Protein AF-A0A9E2FG82-F1 (afdb_monomer_lite)

Sequence (189 aa):
MIEEKEEGLTLDKKTMDVLVANIIPTSKYFEVRFDYLQQQVGSRFDYLQQQIDTKFDYSQQQINDVKQQIGDVKLEVISLEDRMNKRFEQVDKRFEQVDKRFEQIDKQFEQVNKQFILMQSDMDNRFDRVDKRFEQIDTKLDKLLERIDVKIDAGLRENRVLIVRLFTFALGFAAISMVGMLGKMLQIF

Secondary structure (DSSP, 8-state):
------------HHHHHHHHHHHHHHHHHHHHHHHHHHHHHHHHHHHHHHHHHHHHHHHHHHHHHHHHHHHHHHHHHHHHHHHHHHHHHHHHHHHHHHHHHHHHHHHHHHHHHHHHHHHHHHHHHHHHHHHHHHHHHHHHHHHHHHHHHHHHHHHHHHHHHHHHHHHHHHHHHHHHHHHHHHHHHTT--

Foldseek 3Di:
DDDDPPPDDDDDPVNVVVCCVPVVVVVVVVVVVVVVVVVVVVVVVVVVVVVVVVVVVVVVVVVVVVVVVVVVVVVVVVVVVVVVVVVVVVVVVVVVVVVVVVVVVVVVVVVVVVVVVVVVVVVVVVVVVVVVVVVVVVVVVVVVVVVVVVVVVVVVVVVVVVVVVVVVVVVVVVVVVVVVVVCVVVVVD

Radius of gyration: 78.9 Å; chains: 1; bounding box: 123×42×233 Å

pLDDT: mean 91.18, std 10.94, range [43.97, 98.44]

Structure (mmCIF, N/CA/C/O backbone):
data_AF-A0A9E2FG82-F1
#
_entry.id   AF-A0A9E2FG82-F1
#
loop_
_atom_site.group_PDB
_atom_site.id
_atom_site.type_symbol
_atom_site.label_atom_id
_atom_site.label_alt_id
_atom_site.label_comp_id
_atom_site.label_asym_id
_atom_site.label_entity_id
_atom_site.label_seq_id
_atom_site.pdbx_PDB_ins_code
_atom_site.Cartn_x
_atom_site.Cartn_y
_atom_site.Cartn_z
_atom_site.occupancy
_atom_site.B_iso_or_equiv
_atom_site.auth_seq_id
_atom_site.auth_comp_id
_atom_site.auth_asym_id
_atom_site.auth_atom_id
_atom_site.pdbx_PDB_model_num
ATOM 1 N N . MET A 1 1 ? -46.155 35.277 105.789 1.00 43.97 1 MET A N 1
ATOM 2 C CA . MET A 1 1 ? -46.362 34.044 105.007 1.00 43.97 1 MET A CA 1
ATOM 3 C C . MET A 1 1 ? -47.860 33.832 104.939 1.00 43.97 1 MET A C 1
ATOM 5 O O . MET A 1 1 ? -48.458 33.601 105.978 1.00 43.97 1 MET A O 1
ATOM 9 N N . ILE A 1 2 ? -48.466 34.089 103.781 1.00 44.28 2 ILE A N 1
ATOM 10 C CA . ILE A 1 2 ? -49.889 33.832 103.541 1.00 44.28 2 ILE A CA 1
ATOM 11 C C . ILE A 1 2 ? -49.921 32.459 102.873 1.00 44.28 2 ILE A C 1
ATOM 13 O O . ILE A 1 2 ? -49.399 32.315 101.772 1.00 44.28 2 ILE A O 1
ATOM 17 N N . GLU A 1 3 ? -50.416 31.456 103.593 1.00 55.34 3 GLU A N 1
ATOM 18 C CA . GLU A 1 3 ? -50.717 30.135 103.041 1.00 55.34 3 GLU A CA 1
ATOM 19 C C . GLU A 1 3 ? -51.865 30.286 102.035 1.00 55.34 3 GLU A C 1
ATOM 21 O O . GLU A 1 3 ? -52.975 30.674 102.410 1.00 55.34 3 GLU A O 1
ATOM 26 N N . GLU A 1 4 ? -51.606 30.003 100.756 1.00 56.50 4 GLU A N 1
ATOM 27 C CA . GLU A 1 4 ? -52.670 29.702 99.799 1.00 56.50 4 GLU A CA 1
ATOM 28 C C . GLU A 1 4 ? -53.382 28.436 100.289 1.00 56.50 4 GLU A C 1
ATOM 30 O O . GLU A 1 4 ? -52.832 27.336 100.253 1.00 56.50 4 GLU A O 1
ATOM 35 N N . LYS A 1 5 ? -54.603 28.597 100.806 1.00 59.09 5 LYS A N 1
ATOM 36 C CA . LYS A 1 5 ? -55.508 27.475 101.044 1.00 59.09 5 LYS A CA 1
ATOM 37 C C . LYS A 1 5 ? -55.888 26.895 99.686 1.00 59.09 5 LYS A C 1
ATOM 39 O O . LYS A 1 5 ? -56.660 27.514 98.959 1.00 59.09 5 LYS A O 1
ATOM 44 N N . GLU A 1 6 ? -55.378 25.710 99.366 1.00 58.88 6 GLU A N 1
ATOM 45 C CA . GLU A 1 6 ? -55.968 24.866 98.330 1.00 58.88 6 GLU A CA 1
ATOM 46 C C . GLU A 1 6 ? -57.431 24.590 98.716 1.00 58.88 6 GLU A C 1
ATOM 48 O O . GLU A 1 6 ? -57.721 23.811 99.627 1.00 58.88 6 GLU A O 1
ATOM 53 N N . GLU A 1 7 ? -58.375 25.264 98.057 1.00 60.16 7 GLU A N 1
ATOM 54 C CA . GLU A 1 7 ? -59.786 24.887 98.102 1.00 60.16 7 GLU A CA 1
ATOM 55 C C . GLU A 1 7 ? -59.943 23.555 97.363 1.00 60.16 7 GLU A C 1
ATOM 57 O O . GLU A 1 7 ? -60.161 23.494 96.153 1.00 60.16 7 GLU A O 1
ATOM 62 N N . GLY A 1 8 ? -59.778 22.456 98.100 1.00 61.31 8 GLY A N 1
ATOM 63 C CA . GLY A 1 8 ? -60.033 21.118 97.588 1.00 61.31 8 GLY A CA 1
ATOM 64 C C . GLY A 1 8 ? -61.500 20.983 97.186 1.00 61.31 8 GLY A C 1
ATOM 65 O O . GLY A 1 8 ? -62.389 21.038 98.037 1.00 61.31 8 GLY A O 1
ATOM 66 N N . LEU A 1 9 ? -61.766 20.784 95.893 1.00 69.88 9 LEU A N 1
ATOM 67 C CA . LEU A 1 9 ? -63.097 20.415 95.416 1.00 69.88 9 LEU A CA 1
ATOM 68 C C . LEU A 1 9 ? -63.518 19.083 96.056 1.00 69.88 9 LEU A C 1
ATOM 70 O O . LEU A 1 9 ? -62.926 18.036 95.789 1.00 69.88 9 LEU A O 1
ATOM 74 N N . THR A 1 10 ? -64.570 19.104 96.873 1.00 69.44 10 THR A N 1
ATOM 75 C CA . THR A 1 10 ? -65.189 17.891 97.415 1.00 69.44 10 THR A CA 1
ATOM 76 C C . THR A 1 10 ? -66.256 17.395 96.441 1.00 69.44 10 THR A C 1
ATOM 78 O O . THR A 1 10 ? -67.349 17.946 96.335 1.00 69.44 10 THR A O 1
ATOM 81 N N . LEU A 1 11 ? -65.931 16.353 95.675 1.00 74.75 11 LEU A N 1
ATOM 82 C CA . LEU A 1 11 ? -66.904 15.682 94.813 1.00 74.75 11 LEU A CA 1
ATOM 83 C C . LEU A 1 11 ? -67.810 14.768 95.641 1.00 74.75 11 LEU A C 1
ATOM 85 O O . LEU A 1 11 ? -67.330 13.910 96.384 1.00 74.75 11 LEU A O 1
ATOM 89 N N . ASP A 1 12 ? -69.126 14.918 95.487 1.00 84.06 12 ASP A N 1
ATOM 90 C CA . ASP A 1 12 ? -70.075 13.989 96.089 1.00 84.06 12 ASP A CA 1
ATOM 91 C C . ASP A 1 12 ? -70.037 12.629 95.367 1.00 84.06 12 ASP A C 1
ATOM 93 O O . ASP A 1 12 ? -69.722 12.522 94.177 1.00 84.06 12 ASP A O 1
ATOM 97 N N . LYS A 1 13 ? -70.382 11.568 96.099 1.00 81.12 13 LYS A N 1
ATOM 98 C CA . LYS A 1 13 ? -70.304 10.186 95.612 1.00 81.12 13 LYS A CA 1
ATOM 99 C C . LYS A 1 13 ? -71.112 9.958 94.328 1.00 81.12 13 LYS A C 1
ATOM 101 O O . LYS A 1 13 ? -70.655 9.228 93.458 1.00 81.12 13 LYS A O 1
ATOM 106 N N . LYS A 1 14 ? -72.270 10.609 94.171 1.00 82.25 14 LYS A N 1
ATOM 107 C CA . LYS A 1 14 ? -73.126 10.451 92.989 1.00 82.25 14 LYS A CA 1
ATOM 108 C C . LYS A 1 14 ? -72.485 11.088 91.756 1.00 82.25 14 LYS A C 1
ATOM 110 O O . LYS A 1 14 ? -72.548 10.504 90.679 1.00 82.25 14 LYS A O 1
ATOM 115 N N . THR A 1 15 ? -71.836 12.243 91.904 1.00 79.50 15 THR A N 1
ATOM 116 C CA . THR A 1 15 ? -71.078 12.874 90.810 1.00 79.50 15 THR A CA 1
ATOM 117 C C . THR A 1 15 ? -69.833 12.061 90.450 1.00 79.50 15 THR A C 1
ATOM 119 O O . THR A 1 15 ? -69.545 11.887 89.266 1.00 79.50 15 THR A O 1
ATOM 122 N N . MET A 1 16 ? -69.147 11.485 91.444 1.00 81.19 16 MET A N 1
ATOM 123 C CA . MET A 1 16 ? -68.038 10.5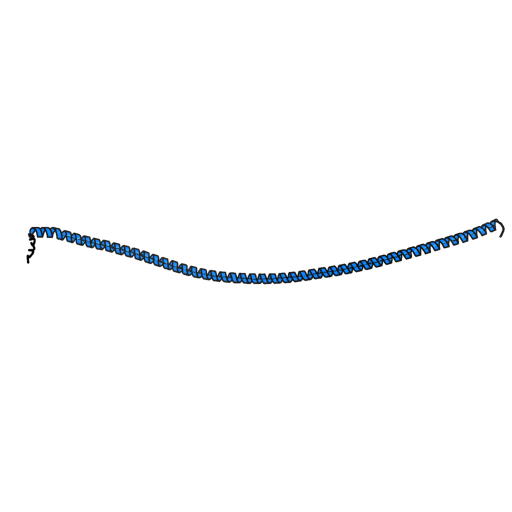50 91.221 1.00 81.19 16 MET A CA 1
ATOM 124 C C . MET A 1 16 ? -68.494 9.317 90.425 1.00 81.19 16 MET A C 1
ATOM 126 O O . MET A 1 16 ? -67.873 8.975 89.424 1.00 81.19 16 MET A O 1
ATOM 130 N N . ASP A 1 17 ? -69.612 8.696 90.812 1.00 79.38 17 ASP A N 1
ATOM 131 C CA . ASP A 1 17 ? -70.166 7.517 90.138 1.00 79.38 17 ASP A CA 1
ATOM 132 C C . ASP A 1 17 ? -70.560 7.827 88.681 1.00 79.38 17 ASP A C 1
ATOM 134 O O . ASP A 1 17 ? -70.288 7.032 87.783 1.00 79.38 17 ASP A O 1
ATOM 138 N N . VAL A 1 18 ? -71.144 9.004 88.416 1.00 80.50 18 VAL A N 1
ATOM 139 C CA . VAL A 1 18 ? -71.502 9.453 87.055 1.00 80.50 18 VAL A CA 1
ATOM 140 C C . VAL A 1 18 ? -70.262 9.732 86.200 1.00 80.50 18 VAL A C 1
ATOM 142 O O . VAL A 1 18 ? -70.230 9.367 85.024 1.00 80.50 18 VAL A O 1
ATOM 145 N N . LEU A 1 19 ? -69.230 10.357 86.770 1.00 75.19 19 LEU A N 1
ATOM 146 C CA . LEU A 1 19 ? -67.962 10.592 86.076 1.00 75.19 19 LEU A CA 1
ATOM 147 C C . LEU A 1 19 ? -67.265 9.272 85.747 1.00 75.19 19 LEU A C 1
ATOM 149 O O . LEU A 1 19 ? -66.879 9.059 84.602 1.00 75.19 19 LEU A O 1
ATOM 153 N N . VAL A 1 20 ? -67.170 8.356 86.709 1.00 77.19 20 VAL A N 1
ATOM 154 C CA . VAL A 1 20 ? -66.581 7.023 86.520 1.00 77.19 20 VAL A CA 1
ATOM 155 C C . VAL A 1 20 ? -67.358 6.222 85.468 1.00 77.19 20 VAL A C 1
ATOM 157 O O . VAL A 1 20 ? -66.744 5.631 84.576 1.00 77.19 20 VAL A O 1
ATOM 160 N N . ALA A 1 21 ? -68.695 6.260 85.509 1.00 74.56 21 ALA A N 1
ATOM 161 C CA . ALA A 1 21 ? -69.556 5.590 84.535 1.00 74.56 21 ALA A CA 1
ATOM 162 C C . ALA A 1 21 ? -69.398 6.132 83.105 1.00 74.56 21 ALA A C 1
ATOM 164 O O . ALA A 1 21 ? -69.589 5.377 82.156 1.00 74.56 21 ALA A O 1
ATOM 165 N N . ASN A 1 22 ? -69.024 7.404 82.934 1.00 73.62 22 ASN A N 1
ATOM 166 C CA . ASN A 1 22 ? -68.799 8.004 81.617 1.00 73.62 22 ASN A CA 1
ATOM 167 C C . ASN A 1 22 ? -67.343 7.891 81.135 1.00 73.62 22 ASN A C 1
ATOM 169 O O . ASN A 1 22 ? -67.119 7.696 79.939 1.00 73.62 22 ASN A O 1
ATOM 173 N N . ILE A 1 23 ? -66.360 7.987 82.038 1.00 77.56 23 ILE A N 1
ATOM 174 C CA . ILE A 1 23 ? -64.922 8.025 81.718 1.00 77.56 23 ILE A CA 1
ATOM 175 C C . ILE A 1 23 ? -64.365 6.631 81.408 1.00 77.56 23 ILE A C 1
ATOM 177 O O . ILE A 1 23 ? -63.618 6.481 80.445 1.00 77.56 23 ILE A O 1
ATOM 181 N N . ILE A 1 24 ? -64.725 5.594 82.173 1.00 74.00 24 ILE A N 1
ATOM 182 C CA . ILE A 1 24 ? -64.174 4.241 81.958 1.00 74.00 24 ILE A CA 1
ATOM 183 C C . ILE A 1 24 ? -64.557 3.672 80.574 1.00 74.00 24 ILE A C 1
ATOM 185 O O . ILE A 1 24 ? -63.682 3.154 79.876 1.00 74.00 24 ILE A O 1
ATOM 189 N N . PRO A 1 25 ? -65.819 3.771 80.106 1.00 77.62 25 PRO A N 1
ATOM 190 C CA . PRO A 1 25 ? -66.174 3.296 78.769 1.00 77.62 25 PRO A CA 1
ATOM 191 C C . PRO A 1 25 ? -65.491 4.091 77.655 1.00 77.62 25 PRO A C 1
ATOM 193 O O . PRO A 1 25 ? -65.101 3.507 76.644 1.00 77.62 25 PRO A O 1
ATOM 196 N N . THR A 1 26 ? -65.315 5.407 77.836 1.00 75.00 26 THR A N 1
ATOM 197 C CA . THR A 1 26 ? -64.595 6.229 76.857 1.00 75.00 26 THR A CA 1
ATOM 198 C C . THR A 1 26 ? -63.102 5.914 76.842 1.00 75.00 26 THR A C 1
ATOM 200 O O . THR A 1 26 ? -62.558 5.781 75.751 1.00 75.00 26 THR A O 1
ATOM 203 N N . SER A 1 27 ? -62.438 5.705 77.987 1.00 80.94 27 SER A N 1
ATOM 204 C CA . SER A 1 27 ? -61.015 5.324 78.017 1.00 80.94 27 SER A CA 1
ATOM 205 C C . SER A 1 27 ? -60.779 3.975 77.339 1.00 80.94 27 SER A C 1
ATOM 207 O O . SER A 1 27 ? -59.895 3.862 76.496 1.00 80.94 27 SER A O 1
ATOM 209 N N . LYS A 1 28 ? -61.639 2.984 77.603 1.00 81.62 28 LYS A N 1
ATOM 210 C CA . LYS A 1 28 ? -61.579 1.668 76.954 1.00 81.62 28 LYS A CA 1
ATOM 211 C C . LYS A 1 28 ? -61.810 1.759 75.443 1.00 81.62 28 LYS A C 1
ATOM 213 O O . LYS A 1 28 ? -61.171 1.053 74.670 1.00 81.62 28 LYS A O 1
ATOM 218 N N . TYR A 1 29 ? -62.703 2.648 75.004 1.00 82.44 29 TYR A N 1
ATOM 219 C CA . TYR A 1 29 ? -62.890 2.945 73.583 1.00 82.44 29 TYR A CA 1
ATOM 220 C C . TYR A 1 29 ? -61.643 3.594 72.955 1.00 82.44 29 TYR A C 1
ATOM 222 O O . TYR A 1 29 ? -61.270 3.243 71.835 1.00 82.44 29 TYR A O 1
ATOM 230 N N . PHE A 1 30 ? -60.976 4.509 73.668 1.00 89.19 30 PHE A N 1
ATOM 231 C CA . PHE A 1 30 ? -59.720 5.114 73.218 1.00 89.19 30 PHE A CA 1
ATOM 232 C C . PHE A 1 30 ? -58.575 4.102 73.135 1.00 89.19 30 PHE A C 1
ATOM 234 O O . PHE A 1 30 ? -57.864 4.130 72.138 1.00 89.19 30 PHE A O 1
ATOM 241 N N . GLU A 1 31 ? -58.425 3.200 74.108 1.00 87.56 31 GLU A N 1
ATOM 242 C CA . GLU A 1 31 ? -57.416 2.127 74.086 1.00 87.56 31 GLU A CA 1
ATOM 243 C C . GLU A 1 31 ? -57.589 1.229 72.859 1.00 87.56 31 GLU A C 1
ATOM 245 O O . GLU A 1 31 ? -56.671 1.100 72.056 1.00 87.56 31 GLU A O 1
ATOM 250 N N 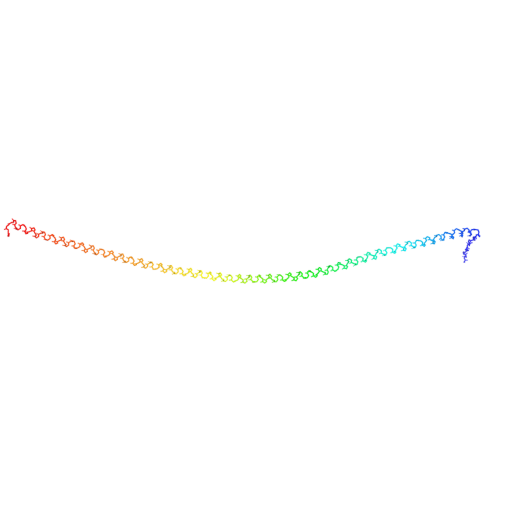. VAL A 1 32 ? -58.804 0.724 72.618 1.00 90.31 32 VAL A N 1
ATOM 251 C CA . VAL A 1 32 ? -59.090 -0.125 71.448 1.00 90.31 32 VAL A CA 1
ATOM 252 C C . VAL A 1 32 ? -58.839 0.621 70.134 1.00 90.31 32 VAL A C 1
ATOM 254 O O . VAL A 1 32 ? -58.292 0.061 69.183 1.00 90.31 32 VAL A O 1
ATOM 257 N N . ARG A 1 33 ? -59.224 1.901 70.057 1.00 90.38 33 ARG A N 1
ATOM 258 C CA . ARG A 1 33 ? -58.966 2.727 68.870 1.00 90.38 33 ARG A CA 1
ATOM 259 C C . ARG A 1 33 ? -57.473 3.012 68.687 1.00 90.38 33 ARG A C 1
ATOM 261 O O . ARG A 1 33 ? -57.021 3.100 67.548 1.00 90.38 33 ARG A O 1
ATOM 268 N N . PHE A 1 34 ? -56.725 3.178 69.774 1.00 92.62 34 PHE A N 1
ATOM 269 C CA . PHE A 1 34 ? -55.284 3.399 69.753 1.00 92.62 34 PHE A CA 1
ATOM 270 C C . PHE A 1 34 ? -54.536 2.138 69.311 1.00 92.62 34 PHE A C 1
ATOM 272 O O . PHE A 1 34 ? -53.722 2.231 68.397 1.00 92.62 34 PHE A O 1
ATOM 279 N N . ASP A 1 35 ? -54.888 0.967 69.846 1.00 93.50 35 ASP A N 1
ATOM 280 C CA . ASP A 1 35 ? -54.351 -0.331 69.416 1.00 93.50 35 ASP A CA 1
ATOM 281 C C . ASP A 1 35 ? -54.612 -0.567 67.924 1.00 93.50 35 ASP A C 1
ATOM 283 O O . ASP A 1 35 ? -53.712 -0.934 67.166 1.00 93.50 35 ASP A O 1
ATOM 287 N N . TYR A 1 36 ? -55.834 -0.265 67.471 1.00 91.81 36 TYR A N 1
ATOM 288 C CA . TYR A 1 36 ? -56.192 -0.342 66.058 1.00 91.81 36 TYR A CA 1
ATOM 289 C C . TYR A 1 36 ? -55.353 0.610 65.192 1.00 91.81 36 TYR A C 1
ATOM 291 O O . TYR A 1 36 ? -54.883 0.223 64.121 1.00 91.81 36 TYR A O 1
ATOM 299 N N . LEU A 1 37 ? -55.127 1.849 65.644 1.00 94.50 37 LEU A N 1
ATOM 300 C CA . LEU A 1 37 ? -54.265 2.802 64.940 1.00 94.50 37 LEU A CA 1
ATOM 301 C C . LEU A 1 37 ? -52.809 2.328 64.894 1.00 94.50 37 LEU A C 1
ATOM 303 O O . LEU A 1 37 ? -52.186 2.426 63.839 1.00 94.50 37 LEU A O 1
ATOM 307 N N . GLN A 1 38 ? -52.269 1.792 65.991 1.00 92.75 38 GLN A N 1
ATOM 308 C CA . GLN A 1 38 ? -50.915 1.236 66.016 1.00 92.75 38 GLN A CA 1
ATOM 309 C C . GLN A 1 38 ? -50.775 0.064 65.048 1.00 92.75 38 GLN A C 1
ATOM 311 O O . GLN A 1 38 ? -49.824 0.030 64.270 1.00 92.75 38 GLN A O 1
ATOM 316 N N . GLN A 1 39 ? -51.751 -0.846 65.030 1.00 93.25 39 GLN A N 1
ATOM 317 C CA . GLN A 1 39 ? -51.777 -1.958 64.086 1.00 93.25 39 GLN A CA 1
ATOM 318 C C . GLN A 1 39 ? -51.841 -1.456 62.639 1.00 93.25 39 GLN A C 1
ATOM 320 O O . GLN A 1 39 ? -51.064 -1.897 61.795 1.00 93.25 39 GLN A O 1
ATOM 325 N N . GLN A 1 40 ? -52.721 -0.493 62.350 1.00 93.44 40 GLN A N 1
ATOM 326 C CA . GLN A 1 40 ? -52.863 0.078 61.013 1.00 93.44 40 GLN A CA 1
ATOM 327 C C . GLN A 1 40 ? -51.572 0.766 60.540 1.00 93.44 40 GLN A C 1
ATOM 329 O O . GLN A 1 40 ? -51.200 0.640 59.370 1.00 93.44 40 GLN A O 1
ATOM 334 N N . VAL A 1 41 ? -50.888 1.495 61.427 1.00 95.12 41 VAL A N 1
ATOM 335 C CA . VAL A 1 41 ? -49.602 2.145 61.134 1.00 95.12 41 VAL A CA 1
ATOM 336 C C . VAL A 1 41 ? -48.497 1.108 60.943 1.00 95.12 41 VAL A C 1
ATOM 338 O O . VAL A 1 41 ? -47.763 1.210 59.963 1.00 95.12 41 VAL A O 1
ATOM 341 N N . GLY A 1 42 ? -48.420 0.093 61.808 1.00 95.69 42 GLY A N 1
ATOM 342 C CA . GLY A 1 42 ? -47.454 -1.001 61.698 1.00 95.69 42 GLY A CA 1
ATOM 343 C C . GLY A 1 42 ? -47.579 -1.732 60.366 1.00 95.69 42 GLY A C 1
ATOM 344 O O . GLY A 1 42 ? -46.629 -1.766 59.592 1.00 95.69 42 GLY A O 1
ATOM 345 N N . SER A 1 43 ? -48.788 -2.174 60.008 1.00 95.88 43 SER A N 1
ATOM 346 C CA . SER A 1 43 ? -49.019 -2.864 58.733 1.00 95.88 43 SER A CA 1
ATOM 347 C C . SER A 1 43 ? -48.694 -1.999 57.511 1.00 95.88 43 SER A C 1
ATOM 349 O O . SER A 1 43 ? -48.199 -2.509 56.507 1.00 95.88 43 SER A O 1
ATOM 351 N N . ARG A 1 44 ? -48.952 -0.683 57.566 1.00 96.88 44 ARG A N 1
ATOM 352 C CA . ARG A 1 44 ? -48.543 0.235 56.488 1.00 96.88 44 ARG A CA 1
ATOM 353 C C . ARG A 1 44 ? -47.027 0.375 56.403 1.00 96.88 44 ARG A C 1
ATOM 355 O O . ARG A 1 44 ? -46.506 0.441 55.293 1.00 96.88 44 ARG A O 1
ATOM 362 N N . PHE A 1 45 ? -46.341 0.448 57.540 1.00 97.62 45 PHE A N 1
ATOM 363 C CA . PHE A 1 45 ? -44.887 0.546 57.586 1.00 97.62 45 PHE A CA 1
ATOM 364 C C . PHE A 1 45 ? -44.229 -0.726 57.042 1.00 97.62 45 PHE A C 1
ATOM 366 O O . PHE A 1 45 ? -43.377 -0.620 56.163 1.00 97.62 45 PHE A O 1
ATOM 373 N N . ASP A 1 46 ? -44.698 -1.903 57.460 1.00 97.00 46 ASP A N 1
ATOM 374 C CA . ASP A 1 46 ? -44.213 -3.201 56.975 1.00 97.00 46 ASP A CA 1
ATOM 375 C C . ASP A 1 46 ? -44.389 -3.327 55.458 1.00 97.00 46 ASP A C 1
ATOM 377 O O . ASP A 1 46 ? -43.461 -3.692 54.737 1.00 97.00 46 ASP A O 1
ATOM 381 N N . TYR A 1 47 ? -45.562 -2.936 54.952 1.00 96.25 47 TYR A N 1
ATOM 382 C CA . TYR A 1 47 ? -45.844 -2.926 53.520 1.00 96.25 47 TYR A CA 1
ATOM 383 C C . TYR A 1 47 ? -44.919 -1.983 52.739 1.00 96.25 47 TYR A C 1
ATOM 385 O O . TYR A 1 47 ? -44.421 -2.338 51.669 1.00 96.25 47 TYR A O 1
ATOM 393 N N . LEU A 1 48 ? -44.679 -0.775 53.259 1.00 97.25 48 LEU A N 1
ATOM 394 C CA . LEU A 1 48 ? -43.766 0.182 52.631 1.00 97.25 48 LEU A CA 1
ATOM 395 C C . LEU A 1 48 ? -42.321 -0.318 52.657 1.00 97.25 48 LEU A C 1
ATOM 397 O O . LEU A 1 48 ? -41.621 -0.153 51.660 1.00 97.25 48 LEU A O 1
ATOM 401 N N . GLN A 1 49 ? -41.890 -0.947 53.753 1.00 96.50 49 GLN A N 1
ATOM 402 C CA . GLN A 1 49 ? -40.559 -1.540 53.857 1.00 96.50 49 GLN A CA 1
ATOM 403 C C . GLN A 1 49 ? -40.380 -2.645 52.821 1.00 96.50 49 GLN A C 1
ATOM 405 O O . GLN A 1 49 ? -39.475 -2.568 51.999 1.00 96.50 49 GLN A O 1
ATOM 410 N N . GLN A 1 50 ? -41.335 -3.574 52.745 1.00 96.94 50 GLN A N 1
ATOM 411 C CA . GLN A 1 50 ? -41.307 -4.657 51.768 1.00 96.94 50 GLN A CA 1
ATOM 412 C C . GLN A 1 50 ? -41.268 -4.136 50.322 1.00 96.94 50 GLN A C 1
ATOM 414 O O . GLN A 1 50 ? -40.539 -4.669 49.481 1.00 96.94 50 GLN A O 1
ATOM 419 N N . GLN A 1 51 ? -42.043 -3.090 50.010 1.00 97.00 51 GLN A N 1
ATOM 420 C CA . GLN A 1 51 ? -42.002 -2.456 48.691 1.00 97.00 51 GLN A CA 1
ATOM 421 C C . GLN A 1 51 ? -40.635 -1.840 48.378 1.00 97.00 51 GLN A C 1
ATOM 423 O O . GLN A 1 51 ? -40.173 -1.944 47.239 1.00 97.00 51 GLN A O 1
ATOM 428 N N . ILE A 1 52 ? -40.016 -1.168 49.352 1.00 97.06 52 ILE A N 1
ATOM 429 C CA . ILE A 1 52 ? -38.696 -0.554 49.189 1.00 97.06 52 ILE A CA 1
ATOM 430 C C . ILE A 1 52 ? -37.643 -1.638 48.986 1.00 97.06 52 ILE A C 1
ATOM 432 O O . ILE A 1 52 ? -36.900 -1.547 48.012 1.00 97.06 52 ILE A O 1
ATOM 436 N N . ASP A 1 53 ? -37.640 -2.679 49.816 1.00 98.12 53 ASP A N 1
ATOM 437 C CA . ASP A 1 53 ? -36.681 -3.784 49.731 1.00 98.12 53 ASP A CA 1
ATOM 438 C C . ASP A 1 53 ? -36.778 -4.482 48.373 1.00 98.12 53 ASP A C 1
ATOM 440 O O . ASP A 1 53 ? -35.786 -4.628 47.666 1.00 98.12 53 ASP A O 1
ATOM 444 N N . THR A 1 54 ? -38.001 -4.777 47.920 1.00 97.81 54 THR A N 1
ATOM 445 C CA . THR A 1 54 ? -38.225 -5.409 46.609 1.00 97.81 54 THR A CA 1
ATOM 446 C C . THR A 1 54 ? -37.704 -4.540 45.459 1.00 97.81 54 THR A C 1
ATOM 448 O O . THR A 1 54 ? -37.090 -5.039 44.513 1.00 97.81 54 THR A O 1
ATOM 451 N N . LYS A 1 55 ? -37.936 -3.220 45.510 1.00 97.75 55 LYS A N 1
ATOM 452 C CA . LYS A 1 55 ? -37.423 -2.290 44.489 1.00 97.75 55 LYS A CA 1
ATOM 453 C C . LYS A 1 55 ? -35.906 -2.139 44.560 1.00 97.75 55 LYS A C 1
ATOM 455 O O . LYS A 1 55 ? -35.273 -1.969 43.514 1.00 97.75 55 LYS A O 1
ATOM 460 N N . PHE A 1 56 ? -35.339 -2.175 45.761 1.00 98.12 56 PHE A N 1
ATOM 461 C CA . PHE A 1 56 ? -33.904 -2.095 45.982 1.00 98.12 56 PHE A CA 1
ATOM 462 C C . PHE A 1 56 ? -33.204 -3.334 45.420 1.00 98.12 56 PHE A C 1
ATOM 464 O O . PHE A 1 56 ? -32.285 -3.184 44.617 1.00 98.12 56 PHE A O 1
ATOM 471 N N . ASP A 1 57 ? -33.709 -4.531 45.719 1.00 98.25 57 ASP A N 1
ATOM 472 C CA . ASP A 1 57 ? -33.187 -5.797 45.197 1.00 98.25 57 ASP A CA 1
ATOM 473 C C . ASP A 1 57 ? -33.252 -5.847 43.669 1.00 98.25 57 ASP A C 1
ATOM 475 O O . ASP A 1 57 ? -32.258 -6.155 43.005 1.00 98.25 57 ASP A O 1
ATOM 479 N N . TYR A 1 58 ? -34.393 -5.454 43.092 1.00 98.06 58 TYR A N 1
ATOM 480 C CA . TYR A 1 58 ? -34.540 -5.352 41.641 1.00 98.06 58 TYR A CA 1
ATOM 481 C C . TYR A 1 58 ? -33.523 -4.378 41.030 1.00 98.06 58 TYR A C 1
ATOM 483 O O . TYR A 1 58 ? -32.862 -4.696 40.041 1.00 98.06 58 TYR A O 1
ATOM 491 N N . SER A 1 59 ? -33.353 -3.197 41.630 1.00 98.12 59 SER A N 1
ATOM 492 C CA . SER A 1 59 ? -32.385 -2.204 41.147 1.00 98.12 59 SER A CA 1
ATOM 493 C C . SER A 1 59 ? -30.948 -2.714 41.270 1.00 98.12 59 SER A C 1
ATOM 495 O O . SER A 1 59 ? -30.140 -2.512 40.364 1.00 98.12 59 SER A O 1
ATOM 497 N N . GLN A 1 60 ? -30.624 -3.424 42.351 1.00 98.19 60 GLN A N 1
ATOM 498 C CA . GLN A 1 60 ? -29.304 -4.002 42.563 1.00 98.19 60 GLN A CA 1
ATOM 499 C C . GLN A 1 60 ? -28.990 -5.096 41.537 1.00 98.19 60 GLN A C 1
ATOM 501 O O . GLN A 1 60 ? -27.865 -5.164 41.033 1.00 98.19 60 GLN A O 1
ATOM 506 N N . GLN A 1 61 ? -29.985 -5.911 41.185 1.00 98.00 61 GLN A N 1
ATOM 507 C CA . GLN A 1 61 ? -29.871 -6.897 40.117 1.00 98.00 61 GLN A CA 1
ATOM 508 C C . GLN A 1 61 ? -29.619 -6.227 38.760 1.00 98.00 61 GLN A C 1
ATOM 510 O O . GLN A 1 61 ? -28.674 -6.607 38.072 1.00 98.00 61 GLN A O 1
ATOM 515 N N . GLN A 1 62 ? -30.399 -5.200 38.404 1.00 97.75 62 GLN A N 1
ATOM 516 C CA . GLN A 1 62 ? -30.210 -4.442 37.157 1.00 97.75 62 GLN A CA 1
ATOM 517 C C . GLN A 1 62 ? -28.810 -3.812 37.081 1.00 97.75 62 GLN A C 1
ATOM 519 O O . GLN A 1 62 ? -28.145 -3.882 36.051 1.00 97.75 62 GLN A O 1
ATOM 524 N N . ILE A 1 63 ? -28.314 -3.252 38.189 1.00 98.31 63 ILE A N 1
ATOM 525 C CA . ILE A 1 63 ? -26.954 -2.697 38.265 1.00 98.31 63 ILE A CA 1
ATOM 526 C C . ILE A 1 63 ? -25.893 -3.777 38.019 1.00 98.31 63 ILE A C 1
ATOM 528 O O . ILE A 1 63 ? -24.889 -3.507 37.361 1.00 98.31 63 ILE A O 1
ATOM 532 N N . ASN A 1 64 ? -26.081 -4.983 38.553 1.00 98.38 64 ASN A N 1
ATOM 533 C CA . ASN A 1 64 ? -25.126 -6.074 38.370 1.00 98.38 64 ASN A CA 1
ATOM 534 C C . ASN A 1 64 ? -25.115 -6.589 36.925 1.00 98.38 64 ASN A C 1
ATOM 536 O O . ASN A 1 64 ? -24.033 -6.806 36.382 1.00 98.38 64 ASN A O 1
ATOM 540 N N . ASP A 1 65 ? -26.285 -6.703 36.292 1.00 98.44 65 ASP A N 1
ATOM 541 C CA . ASP A 1 65 ? -26.408 -7.073 34.876 1.00 98.44 65 ASP A CA 1
ATOM 542 C C . ASP A 1 65 ? -25.722 -6.039 33.968 1.00 98.44 65 ASP A C 1
ATOM 544 O O . ASP A 1 65 ? -24.866 -6.383 33.155 1.00 98.44 65 ASP A O 1
ATOM 548 N N . VAL A 1 66 ? -25.973 -4.745 34.195 1.00 98.44 66 VAL A N 1
ATOM 549 C CA . VAL A 1 66 ? -25.301 -3.665 33.453 1.00 98.44 66 VAL A CA 1
ATOM 550 C C . VAL A 1 66 ? -23.784 -3.697 33.658 1.00 98.44 66 VAL A C 1
ATOM 552 O O . VAL A 1 66 ? -23.030 -3.530 32.701 1.00 98.44 66 VAL A O 1
ATOM 555 N N . LYS A 1 67 ? -23.301 -3.937 34.884 1.00 98.25 67 LYS A N 1
ATOM 556 C CA . LYS A 1 67 ? -21.857 -4.075 35.146 1.00 98.25 67 LYS A CA 1
ATOM 557 C C . LYS A 1 67 ? -21.242 -5.232 34.362 1.00 98.25 67 LYS A C 1
ATOM 559 O O . LYS A 1 67 ? -20.133 -5.078 33.852 1.00 98.25 67 LYS A O 1
ATOM 564 N N . GLN A 1 68 ? -21.945 -6.359 34.269 1.00 98.06 68 GLN A N 1
ATOM 565 C CA . GLN A 1 68 ? -21.497 -7.509 33.492 1.00 98.06 68 GLN A CA 1
ATOM 566 C C . GLN A 1 68 ? -21.446 -7.172 31.998 1.00 98.06 68 GLN A C 1
ATOM 568 O O . GLN A 1 68 ? -20.391 -7.323 31.388 1.00 98.06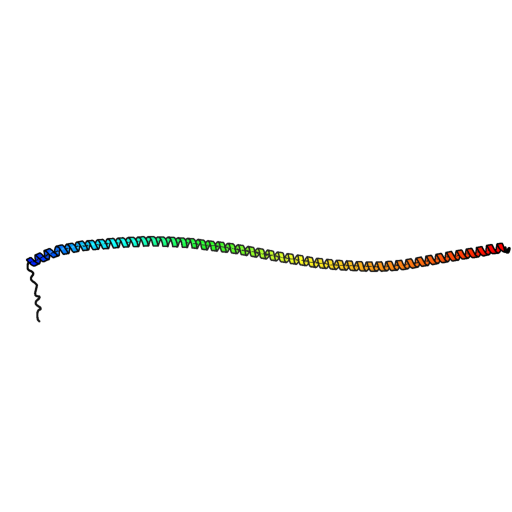 68 GLN A O 1
ATOM 573 N N . GLN A 1 69 ? -22.523 -6.611 31.442 1.00 98.25 69 GLN A N 1
ATOM 574 C CA . GLN A 1 69 ? -22.577 -6.203 30.034 1.00 98.25 69 GLN A CA 1
ATOM 575 C C . GLN A 1 69 ? -21.473 -5.198 29.677 1.00 98.25 69 GLN A C 1
ATOM 577 O O . GLN A 1 69 ? -20.825 -5.328 28.641 1.00 98.25 69 GLN A O 1
ATOM 582 N N . ILE A 1 70 ? -21.199 -4.218 30.547 1.00 98.31 70 ILE A N 1
ATOM 583 C CA . ILE A 1 70 ? -20.087 -3.271 30.365 1.00 98.31 70 ILE A CA 1
ATOM 584 C C . ILE A 1 70 ? -18.736 -4.001 30.348 1.00 98.31 70 ILE A C 1
ATOM 586 O O . ILE A 1 70 ? -17.853 -3.642 29.567 1.00 98.31 70 ILE A O 1
ATOM 590 N N . GLY A 1 71 ? -18.561 -5.014 31.200 1.00 98.31 71 GLY A N 1
ATOM 591 C CA . GLY A 1 71 ? -17.369 -5.862 31.211 1.00 98.31 71 GLY A CA 1
ATOM 592 C C . GLY A 1 71 ? -17.175 -6.606 29.890 1.00 98.31 71 GLY A C 1
ATOM 593 O O . GLY A 1 71 ? -16.085 -6.555 29.318 1.00 98.31 71 GLY A O 1
ATOM 594 N N . ASP A 1 72 ? -18.239 -7.219 29.377 1.00 98.19 72 ASP A N 1
ATOM 595 C CA . ASP A 1 72 ? -18.220 -7.973 28.121 1.00 98.19 72 ASP A CA 1
ATOM 596 C C . ASP A 1 72 ? -17.914 -7.061 26.923 1.00 98.19 72 ASP A C 1
ATOM 598 O O . ASP A 1 72 ? -17.007 -7.345 26.137 1.00 98.19 72 ASP A O 1
ATOM 602 N N . VAL A 1 73 ? -18.578 -5.902 26.841 1.00 98.38 73 VAL A N 1
ATOM 603 C CA . VAL A 1 73 ? -18.317 -4.893 25.800 1.00 98.38 73 VAL A CA 1
ATOM 604 C C . VAL A 1 73 ? -16.871 -4.403 25.857 1.00 98.38 73 VAL A C 1
ATOM 606 O O . VAL A 1 73 ? -16.226 -4.251 24.821 1.00 98.38 73 VAL A O 1
ATOM 609 N N . LYS A 1 74 ? -16.316 -4.182 27.056 1.00 98.25 74 LYS A N 1
ATOM 610 C CA . LYS A 1 74 ? -14.918 -3.760 27.210 1.00 98.25 74 LYS A CA 1
ATOM 611 C C . LYS A 1 74 ? -13.947 -4.799 26.644 1.00 98.25 74 LYS A C 1
ATOM 613 O O . LYS A 1 74 ? -12.980 -4.421 25.984 1.00 98.25 74 LYS A O 1
ATOM 618 N N . LEU A 1 75 ? -14.191 -6.087 26.885 1.00 97.94 75 LEU A N 1
ATOM 619 C CA . LEU A 1 75 ? -13.366 -7.165 26.334 1.00 97.94 75 LEU A CA 1
ATOM 620 C C . LEU A 1 75 ? -13.484 -7.248 24.807 1.00 97.94 75 LEU A C 1
ATOM 622 O O . LEU A 1 75 ? -12.473 -7.421 24.124 1.00 97.94 75 LEU A O 1
ATOM 626 N N . GLU A 1 76 ? -14.690 -7.076 24.262 1.00 98.19 76 GLU A N 1
ATOM 627 C CA . GLU A 1 76 ? -14.904 -7.053 22.814 1.00 98.19 76 GLU A CA 1
ATOM 628 C C . GLU A 1 76 ? -14.185 -5.872 22.148 1.00 98.19 76 GLU A C 1
ATOM 630 O O . GLU A 1 76 ? -13.536 -6.055 21.115 1.00 98.19 76 GLU A O 1
ATOM 635 N N . VAL A 1 77 ? -14.230 -4.684 22.761 1.00 98.25 77 VAL A N 1
ATOM 636 C CA . VAL A 1 77 ? -13.523 -3.487 22.275 1.00 98.25 77 VAL A CA 1
ATOM 637 C C . VAL A 1 77 ? -12.012 -3.714 22.246 1.00 98.25 77 VAL A C 1
ATOM 639 O O . VAL A 1 77 ? -11.391 -3.441 21.221 1.00 98.25 77 VAL A O 1
ATOM 642 N N . ILE A 1 78 ? -11.427 -4.285 23.305 1.00 98.25 78 ILE A N 1
ATOM 643 C CA . ILE A 1 78 ? -9.991 -4.621 23.341 1.00 98.25 78 ILE A CA 1
ATOM 644 C C . ILE A 1 78 ? -9.644 -5.621 22.227 1.00 98.25 78 ILE A C 1
ATOM 646 O O . ILE A 1 78 ? -8.675 -5.442 21.491 1.00 98.25 78 ILE A O 1
ATOM 650 N N . SER A 1 79 ? -10.466 -6.657 22.040 1.00 97.88 79 SER A N 1
ATOM 651 C CA . SER A 1 79 ? -10.256 -7.638 20.969 1.00 97.88 79 SER A CA 1
ATOM 652 C C . SER A 1 79 ? -10.378 -7.023 19.569 1.00 97.88 79 SER A C 1
ATOM 654 O O . SER A 1 79 ? -9.664 -7.408 18.637 1.00 97.88 79 SER A O 1
ATOM 656 N N . LEU A 1 80 ? -11.299 -6.075 19.384 1.00 98.12 80 LEU A N 1
ATOM 657 C CA . LEU A 1 80 ? -11.452 -5.345 18.133 1.00 98.12 80 LEU A CA 1
ATOM 658 C C . LEU A 1 80 ? -10.232 -4.465 17.850 1.00 98.12 80 LEU A C 1
ATOM 660 O O . LEU A 1 80 ? -9.738 -4.496 16.723 1.00 98.12 80 LEU A O 1
ATOM 664 N N . GLU A 1 81 ? -9.734 -3.747 18.854 1.00 98.25 81 GLU A N 1
ATOM 665 C CA . GLU A 1 81 ? -8.527 -2.923 18.766 1.00 98.25 81 GLU A CA 1
ATOM 666 C C . GLU A 1 81 ? -7.310 -3.764 18.353 1.00 98.25 81 GLU A C 1
ATOM 668 O O . GLU A 1 81 ? -6.645 -3.447 17.366 1.00 98.25 81 GLU A O 1
ATOM 673 N N . ASP A 1 82 ? -7.094 -4.915 18.994 1.00 98.00 82 ASP A N 1
ATOM 674 C CA . ASP A 1 82 ? -6.013 -5.842 18.640 1.00 98.00 82 ASP A CA 1
ATOM 675 C C . ASP A 1 82 ? -6.121 -6.361 17.199 1.00 98.00 82 ASP A C 1
ATOM 677 O O . ASP A 1 82 ? -5.129 -6.435 16.464 1.00 98.00 82 ASP A O 1
ATOM 681 N N . ARG A 1 83 ? -7.330 -6.743 16.762 1.00 97.69 83 ARG A N 1
ATOM 682 C CA . ARG A 1 83 ? -7.562 -7.189 15.377 1.00 97.69 83 ARG A CA 1
ATOM 683 C C . ARG A 1 83 ? -7.317 -6.061 14.383 1.00 97.69 83 ARG A C 1
ATOM 685 O O . ARG A 1 83 ? -6.763 -6.311 13.313 1.00 97.69 83 ARG A O 1
ATOM 692 N N . MET A 1 84 ? -7.736 -4.847 14.720 1.00 97.94 84 MET A N 1
ATOM 693 C CA . MET A 1 84 ? -7.553 -3.663 13.893 1.00 97.94 84 MET A CA 1
ATOM 694 C C . MET A 1 84 ? -6.065 -3.338 13.733 1.00 97.94 84 MET A C 1
ATOM 696 O O . MET A 1 84 ? -5.601 -3.226 12.600 1.00 97.94 84 MET A O 1
ATOM 700 N N . ASN A 1 85 ? -5.306 -3.313 14.830 1.00 98.31 85 ASN A N 1
ATOM 701 C CA . ASN A 1 85 ? -3.861 -3.079 14.818 1.00 98.31 85 ASN A CA 1
ATOM 702 C C . ASN A 1 85 ? -3.131 -4.114 13.951 1.00 98.31 85 ASN A C 1
ATOM 704 O O . ASN A 1 85 ? -2.385 -3.749 13.045 1.00 98.31 85 ASN A O 1
ATOM 708 N N . LYS A 1 86 ? -3.444 -5.408 14.112 1.00 97.81 86 LYS A N 1
ATOM 709 C CA . LYS A 1 86 ? -2.870 -6.470 13.264 1.00 97.81 86 LYS A CA 1
ATOM 710 C C . LYS A 1 86 ? -3.196 -6.293 11.782 1.00 97.81 86 LYS A C 1
ATOM 712 O O . LYS A 1 86 ? -2.365 -6.605 10.929 1.00 97.81 86 LYS A O 1
ATOM 717 N N . ARG A 1 87 ? -4.408 -5.839 11.445 1.00 97.44 87 ARG A N 1
ATOM 718 C CA . ARG A 1 87 ? -4.781 -5.573 10.048 1.00 97.44 87 ARG A CA 1
ATOM 719 C C . ARG A 1 87 ? -4.046 -4.358 9.492 1.00 97.44 87 ARG A C 1
ATOM 721 O O . ARG A 1 87 ? -3.634 -4.425 8.339 1.00 97.44 87 ARG A O 1
ATOM 728 N N . PHE A 1 88 ? -3.857 -3.301 10.279 1.00 97.75 88 PHE A N 1
ATOM 729 C CA . PHE A 1 88 ? -3.068 -2.143 9.858 1.00 97.75 88 PHE A CA 1
ATOM 730 C C . PHE A 1 88 ? -1.603 -2.514 9.616 1.00 97.75 88 PHE A C 1
ATOM 732 O O . PHE A 1 88 ? -1.107 -2.258 8.526 1.00 97.75 88 PHE A O 1
ATOM 739 N N . GLU A 1 89 ? -0.966 -3.272 10.511 1.00 98.12 89 GLU A N 1
ATOM 740 C CA . GLU A 1 89 ? 0.402 -3.766 10.284 1.00 98.12 89 GLU A CA 1
ATOM 741 C C . GLU A 1 89 ? 0.531 -4.609 9.002 1.00 98.12 89 GLU A C 1
ATOM 743 O O . GLU A 1 89 ? 1.538 -4.560 8.293 1.00 98.12 89 GLU A O 1
ATOM 748 N N . GLN A 1 90 ? -0.481 -5.425 8.683 1.00 97.94 90 GLN A N 1
ATOM 749 C CA . GLN A 1 90 ? -0.503 -6.188 7.431 1.00 97.94 90 GLN A CA 1
ATOM 750 C C . GLN A 1 90 ? -0.646 -5.284 6.205 1.00 97.94 90 GLN A C 1
ATOM 752 O O . GLN A 1 90 ? -0.069 -5.582 5.158 1.00 97.94 90 GLN A O 1
ATOM 757 N N . VAL A 1 91 ? -1.432 -4.213 6.314 1.00 98.06 91 VAL A N 1
ATOM 758 C CA . VAL A 1 91 ? -1.583 -3.211 5.258 1.00 98.06 91 VAL A CA 1
ATOM 759 C C . VAL A 1 91 ? -0.255 -2.492 5.034 1.00 98.06 91 VAL A C 1
ATOM 761 O O . VAL A 1 91 ? 0.198 -2.455 3.892 1.00 98.06 91 VAL A O 1
ATOM 764 N N . ASP A 1 92 ? 0.419 -2.053 6.095 1.00 98.19 92 ASP A N 1
ATOM 765 C CA . ASP A 1 92 ? 1.724 -1.388 6.013 1.00 98.19 92 ASP A CA 1
ATOM 766 C C . ASP A 1 92 ? 2.763 -2.279 5.321 1.00 98.19 92 ASP A C 1
ATOM 768 O O . ASP A 1 92 ? 3.384 -1.875 4.338 1.00 98.19 92 ASP A O 1
ATOM 772 N N . LYS A 1 93 ? 2.855 -3.558 5.714 1.00 98.12 93 LYS A N 1
ATOM 773 C CA . LYS A 1 93 ? 3.741 -4.534 5.050 1.00 98.12 93 LYS A CA 1
ATOM 774 C C . LYS A 1 93 ? 3.439 -4.708 3.562 1.00 98.12 93 LYS A C 1
ATOM 776 O O . LYS A 1 93 ? 4.348 -4.963 2.772 1.00 98.12 93 LYS A O 1
ATOM 781 N N . ARG A 1 94 ? 2.168 -4.626 3.157 1.00 97.94 94 ARG A N 1
ATOM 782 C CA . ARG A 1 94 ? 1.789 -4.697 1.738 1.00 97.94 94 ARG A CA 1
ATOM 783 C C . ARG A 1 94 ? 2.181 -3.428 0.992 1.00 97.94 94 ARG A C 1
ATOM 785 O O . ARG A 1 94 ? 2.616 -3.549 -0.149 1.00 97.94 94 ARG A O 1
ATOM 792 N N . PHE A 1 95 ? 2.052 -2.256 1.609 1.00 97.88 95 PHE A N 1
ATOM 793 C CA . PHE A 1 95 ? 2.513 -1.000 1.019 1.00 97.88 95 PHE A CA 1
ATOM 794 C C . PHE A 1 95 ? 4.034 -0.994 0.835 1.00 97.88 95 PHE A C 1
ATOM 796 O O . PHE A 1 95 ? 4.488 -0.757 -0.278 1.00 97.88 95 PHE A O 1
ATOM 803 N N . GLU A 1 96 ? 4.811 -1.437 1.826 1.00 98.25 96 GLU A N 1
ATOM 804 C CA . GLU A 1 96 ? 6.269 -1.583 1.673 1.00 98.25 96 GLU A CA 1
ATOM 805 C C . GLU A 1 96 ? 6.660 -2.521 0.513 1.00 98.25 96 GLU A C 1
ATOM 807 O O . GLU A 1 96 ? 7.650 -2.304 -0.189 1.00 98.25 96 GLU A O 1
ATOM 812 N N . GLN A 1 97 ? 5.901 -3.601 0.295 1.00 98.00 97 GLN A N 1
ATOM 813 C CA . GLN A 1 97 ? 6.121 -4.497 -0.847 1.00 98.00 97 GLN A CA 1
ATOM 814 C C . GLN A 1 97 ? 5.781 -3.829 -2.182 1.00 98.00 97 GLN A C 1
ATOM 816 O O . GLN A 1 97 ? 6.449 -4.096 -3.183 1.00 98.00 97 GLN A O 1
ATOM 821 N N . VAL A 1 98 ? 4.738 -3.000 -2.212 1.00 98.12 98 VAL A N 1
ATOM 822 C CA . VAL A 1 98 ? 4.357 -2.221 -3.392 1.00 98.12 98 VAL A CA 1
ATOM 823 C C . VAL A 1 98 ? 5.453 -1.212 -3.727 1.00 98.12 98 VAL A C 1
ATOM 825 O O . VAL A 1 98 ? 5.894 -1.193 -4.874 1.00 98.12 98 VAL A O 1
ATOM 828 N N . ASP A 1 99 ? 5.970 -0.484 -2.739 1.00 98.25 99 ASP A N 1
ATOM 829 C CA . ASP A 1 99 ? 7.053 0.487 -2.928 1.00 98.25 99 ASP A CA 1
ATOM 830 C C . ASP A 1 99 ? 8.302 -0.179 -3.517 1.00 98.25 99 ASP A C 1
ATOM 832 O O . ASP A 1 99 ? 8.813 0.248 -4.553 1.00 98.25 99 ASP A O 1
ATOM 836 N N . LYS A 1 100 ? 8.722 -1.326 -2.964 1.00 98.12 100 LYS A N 1
ATOM 837 C CA . LYS A 1 100 ? 9.849 -2.106 -3.512 1.00 98.12 100 LYS A CA 1
ATOM 838 C C . LYS A 1 100 ? 9.632 -2.539 -4.961 1.00 98.12 100 LYS A C 1
ATOM 840 O O . LYS A 1 100 ? 10.588 -2.615 -5.732 1.00 98.12 100 LYS A O 1
ATOM 845 N N . ARG A 1 101 ? 8.396 -2.870 -5.347 1.00 98.06 101 ARG A N 1
ATOM 846 C CA . ARG A 1 101 ? 8.076 -3.225 -6.739 1.00 98.06 101 ARG A CA 1
ATOM 847 C C . ARG A 1 101 ? 8.134 -2.009 -7.655 1.00 98.06 101 ARG A C 1
ATOM 849 O O . ARG A 1 101 ? 8.613 -2.155 -8.776 1.00 98.06 101 ARG A O 1
ATOM 856 N N . PHE A 1 102 ? 7.683 -0.843 -7.200 1.00 98.00 102 PHE A N 1
ATOM 857 C CA . PHE A 1 102 ? 7.806 0.396 -7.968 1.00 98.00 102 PHE A CA 1
ATOM 858 C C . PHE A 1 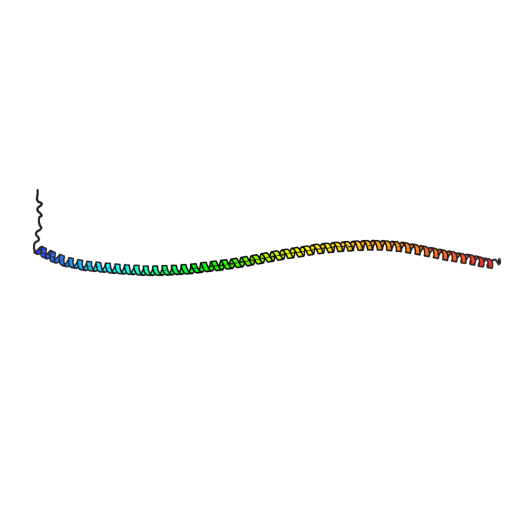102 ? 9.271 0.788 -8.171 1.00 98.00 102 PHE A C 1
ATOM 860 O O . PHE A 1 102 ? 9.670 1.001 -9.310 1.00 98.00 102 PHE A O 1
ATOM 867 N N . GLU A 1 103 ? 10.112 0.708 -7.137 1.00 98.25 103 GLU A N 1
ATOM 868 C CA . GLU A 1 103 ? 11.557 0.942 -7.285 1.00 98.25 103 GLU A CA 1
ATOM 869 C C . GLU A 1 103 ? 12.216 -0.009 -8.303 1.00 98.25 103 GLU A C 1
ATOM 871 O O . GLU A 1 103 ? 13.130 0.368 -9.040 1.00 98.25 103 GLU A O 1
ATOM 876 N N . GLN A 1 104 ? 11.782 -1.274 -8.351 1.00 98.06 104 GLN A N 1
ATOM 877 C CA . GLN A 1 104 ? 12.261 -2.233 -9.351 1.00 98.06 104 GLN A CA 1
ATOM 878 C C . GLN A 1 104 ? 11.803 -1.869 -10.765 1.00 98.06 104 GLN A C 1
ATOM 880 O O . GLN A 1 104 ? 12.586 -2.003 -11.707 1.00 98.06 104 GLN A O 1
ATOM 885 N N . ILE A 1 105 ? 10.554 -1.428 -10.912 1.00 98.00 105 ILE A N 1
ATOM 886 C CA . ILE A 1 105 ? 9.998 -0.966 -12.185 1.00 98.00 105 ILE A CA 1
ATOM 887 C C . ILE A 1 105 ? 10.781 0.252 -12.682 1.00 98.00 105 ILE A C 1
ATOM 889 O O . ILE A 1 105 ? 11.221 0.245 -13.831 1.00 98.00 105 ILE A O 1
ATOM 893 N N . ASP A 1 106 ? 11.045 1.233 -11.821 1.00 98.19 106 ASP A N 1
ATOM 894 C CA . ASP A 1 106 ? 11.808 2.433 -12.178 1.00 98.19 106 ASP A CA 1
ATOM 895 C C . ASP A 1 106 ? 13.205 2.075 -12.701 1.00 98.19 106 ASP A C 1
ATOM 897 O O . ASP A 1 106 ? 13.609 2.526 -13.774 1.00 98.19 106 ASP A O 1
ATOM 901 N N . LYS A 1 107 ? 13.913 1.158 -12.026 1.00 98.00 107 LYS A N 1
ATOM 902 C CA . LYS A 1 107 ? 15.222 0.662 -12.492 1.00 98.00 107 LYS A CA 1
ATOM 903 C C . LYS A 1 107 ? 15.149 -0.022 -13.858 1.00 98.00 107 LYS A C 1
ATOM 905 O O . LYS A 1 107 ? 16.053 0.149 -14.679 1.00 98.00 107 LYS A O 1
ATOM 910 N N . GLN A 1 108 ? 14.100 -0.805 -14.116 1.00 97.94 108 GLN A N 1
ATOM 911 C CA . GLN A 1 108 ? 13.903 -1.438 -15.423 1.00 97.94 108 GLN A CA 1
ATOM 912 C C . GLN A 1 108 ? 13.629 -0.395 -16.510 1.00 97.94 108 GLN A C 1
ATOM 914 O O . GLN A 1 108 ? 14.213 -0.481 -17.591 1.00 97.94 108 GLN A O 1
ATOM 919 N N . PHE A 1 109 ? 12.806 0.617 -16.225 1.00 97.81 109 PHE A N 1
ATOM 920 C CA . PHE A 1 109 ? 12.549 1.713 -17.158 1.00 97.81 109 PHE A CA 1
ATOM 921 C C . PHE A 1 109 ? 13.814 2.517 -17.461 1.00 97.81 109 PHE A C 1
ATOM 923 O O . PHE A 1 109 ? 14.085 2.798 -18.629 1.00 97.81 109 PHE A O 1
ATOM 930 N N . GLU A 1 110 ? 14.641 2.821 -16.458 1.00 98.12 110 GLU A N 1
ATOM 931 C CA . GLU A 1 110 ? 15.942 3.460 -16.680 1.00 98.12 110 GLU A CA 1
ATOM 932 C C . GLU A 1 110 ? 16.850 2.621 -17.589 1.00 98.12 110 GLU A C 1
ATOM 934 O O . GLU A 1 110 ? 17.521 3.160 -18.474 1.00 98.12 110 GLU A O 1
ATOM 939 N N . GLN A 1 111 ? 16.875 1.299 -17.399 1.00 97.94 111 GLN A N 1
ATOM 940 C CA . GLN A 1 111 ? 17.660 0.392 -18.234 1.00 97.94 111 GLN A CA 1
ATOM 941 C C . GLN A 1 111 ? 17.154 0.366 -19.681 1.00 97.94 111 GLN A C 1
ATOM 943 O O . GLN A 1 111 ? 17.963 0.459 -20.606 1.00 97.94 111 GLN A O 1
ATOM 948 N N . VAL A 1 112 ? 15.837 0.273 -19.884 1.00 97.75 112 VAL A N 1
ATOM 949 C CA . VAL A 1 112 ? 15.216 0.329 -21.217 1.00 97.75 112 VAL A CA 1
ATOM 950 C C . VAL A 1 112 ? 15.526 1.662 -21.893 1.00 97.75 112 VAL A C 1
ATOM 952 O O . VAL A 1 112 ? 15.947 1.676 -23.048 1.00 97.75 112 VAL A O 1
ATOM 955 N N . ASN A 1 113 ? 15.413 2.777 -21.169 1.00 98.06 113 ASN A N 1
ATOM 956 C CA . ASN A 1 113 ? 15.734 4.100 -21.694 1.00 98.06 113 ASN A CA 1
ATOM 957 C C . ASN A 1 113 ? 17.205 4.197 -22.139 1.00 98.06 113 ASN A C 1
ATOM 959 O O . ASN A 1 113 ? 17.495 4.677 -23.234 1.00 98.06 113 ASN A O 1
ATOM 963 N N . LYS A 1 114 ? 18.143 3.665 -21.342 1.00 97.88 114 LYS A N 1
ATOM 964 C CA . LYS A 1 114 ? 19.564 3.591 -21.726 1.00 97.88 114 LYS A CA 1
ATOM 965 C C . LYS A 1 114 ? 19.777 2.764 -22.994 1.00 97.88 114 LYS A C 1
ATOM 967 O O . LYS A 1 114 ? 20.527 3.189 -23.868 1.00 97.88 114 LYS A O 1
ATOM 972 N N . GLN A 1 115 ? 19.125 1.606 -23.113 1.00 97.81 115 GLN A N 1
ATOM 973 C CA . GLN A 1 115 ? 19.218 0.781 -24.323 1.00 97.81 115 GLN A CA 1
ATOM 974 C C . GLN A 1 115 ? 18.657 1.501 -25.550 1.00 97.81 115 GLN A C 1
ATOM 976 O O . GLN A 1 115 ? 19.261 1.433 -26.618 1.00 97.81 115 GLN A O 1
ATOM 981 N N . PHE A 1 116 ? 17.547 2.225 -25.396 1.00 97.56 116 PHE A N 1
ATOM 982 C CA . PHE A 1 116 ? 16.943 2.984 -26.484 1.00 97.56 116 PHE A CA 1
ATOM 983 C C . PHE A 1 116 ? 17.867 4.103 -26.983 1.00 97.56 116 PHE A C 1
ATOM 985 O O . PHE A 1 116 ? 18.098 4.210 -28.184 1.00 97.56 116 PHE A O 1
ATOM 992 N N . ILE A 1 117 ? 18.478 4.865 -26.067 1.00 98.06 117 ILE A N 1
ATOM 993 C CA . ILE A 1 117 ? 19.464 5.907 -26.403 1.00 98.06 117 ILE A CA 1
ATOM 994 C C . ILE A 1 117 ? 20.678 5.306 -27.127 1.00 98.06 117 ILE A C 1
ATOM 996 O O . ILE A 1 117 ? 21.132 5.847 -28.136 1.00 98.06 117 ILE A O 1
ATOM 1000 N N . LEU A 1 118 ? 21.199 4.172 -26.644 1.00 97.94 118 LEU A N 1
ATOM 1001 C CA . LEU A 1 118 ? 22.321 3.485 -27.290 1.00 97.94 118 LEU A CA 1
ATOM 1002 C C . LEU A 1 118 ? 21.961 3.005 -28.700 1.00 97.94 118 LEU A C 1
ATOM 1004 O O . LEU A 1 118 ? 22.754 3.176 -29.622 1.00 97.94 118 LEU A O 1
ATOM 1008 N N . MET A 1 119 ? 20.768 2.434 -28.878 1.00 97.81 119 MET A N 1
ATOM 1009 C CA . MET A 1 119 ? 20.285 1.983 -30.182 1.00 97.81 119 MET A CA 1
ATOM 1010 C C . MET A 1 119 ? 20.111 3.155 -31.150 1.00 97.81 119 MET A C 1
ATOM 1012 O O . MET A 1 119 ? 20.511 3.045 -32.305 1.00 97.81 119 MET A O 1
ATOM 1016 N N . GLN A 1 120 ? 19.552 4.275 -30.684 1.00 98.06 120 GLN A N 1
ATOM 1017 C CA . GLN A 1 120 ? 19.430 5.492 -31.483 1.00 98.06 120 GLN A CA 1
ATOM 1018 C C . GLN A 1 120 ? 20.808 5.975 -31.951 1.00 98.06 120 GLN A C 1
ATOM 1020 O O . GLN A 1 120 ? 21.015 6.160 -33.145 1.00 98.06 120 GLN A O 1
ATOM 1025 N N . SER A 1 121 ? 21.779 6.058 -31.038 1.00 97.50 121 SER A N 1
ATOM 1026 C CA . SER A 1 121 ? 23.142 6.467 -31.382 1.00 97.50 121 SER A CA 1
ATOM 1027 C C . SER A 1 121 ? 23.841 5.492 -32.343 1.00 97.50 121 SER A C 1
ATOM 1029 O O . SER A 1 121 ? 24.551 5.932 -33.248 1.00 97.50 121 SER A O 1
ATOM 1031 N N . ASP A 1 122 ? 23.656 4.174 -32.200 1.00 97.94 122 ASP A N 1
ATOM 1032 C CA . ASP A 1 122 ? 24.206 3.206 -33.163 1.00 97.94 122 ASP A CA 1
ATOM 1033 C C . ASP A 1 122 ? 23.566 3.357 -34.550 1.00 97.94 122 ASP A C 1
ATOM 1035 O O . ASP A 1 122 ? 24.273 3.317 -35.560 1.00 97.94 122 ASP A O 1
ATOM 1039 N N . MET A 1 123 ? 22.248 3.574 -34.611 1.00 97.06 123 MET A N 1
ATOM 1040 C CA . MET A 1 123 ? 21.546 3.820 -35.870 1.00 97.06 123 MET A CA 1
ATOM 1041 C C . MET A 1 123 ? 22.066 5.079 -36.558 1.00 97.06 123 MET A C 1
ATOM 1043 O O . MET A 1 123 ? 22.433 4.989 -37.729 1.00 97.06 123 MET A O 1
ATOM 1047 N N . ASP A 1 124 ? 22.184 6.196 -35.839 1.00 98.00 124 ASP A N 1
ATOM 1048 C CA . ASP A 1 124 ? 22.721 7.450 -36.381 1.00 98.00 124 ASP A CA 1
ATOM 1049 C C . ASP A 1 124 ? 24.132 7.229 -36.961 1.00 98.00 124 ASP A C 1
ATOM 1051 O O . ASP A 1 124 ? 24.387 7.497 -38.134 1.00 98.00 124 ASP A O 1
ATOM 1055 N N . ASN A 1 125 ? 25.021 6.570 -36.207 1.00 97.75 125 ASN A N 1
ATOM 1056 C CA . ASN A 1 125 ? 26.369 6.224 -36.678 1.00 97.75 125 ASN A CA 1
ATOM 1057 C C . ASN A 1 125 ? 26.378 5.284 -37.900 1.00 97.75 125 ASN A C 1
ATOM 1059 O O . ASN A 1 125 ? 27.328 5.259 -38.692 1.00 97.75 125 ASN A O 1
ATOM 1063 N N . ARG A 1 126 ? 25.379 4.408 -38.040 1.00 97.50 126 ARG A N 1
ATOM 1064 C CA . ARG A 1 126 ? 25.237 3.531 -39.211 1.00 97.50 126 ARG A CA 1
ATOM 1065 C C . ARG A 1 126 ? 24.746 4.308 -40.425 1.00 97.50 126 ARG A C 1
ATOM 1067 O O . ARG A 1 126 ? 25.286 4.060 -41.502 1.00 97.50 126 ARG A O 1
ATOM 1074 N N . PHE A 1 127 ? 23.793 5.219 -40.255 1.00 97.81 127 PHE A N 1
ATOM 1075 C CA . PHE A 1 127 ? 23.327 6.101 -41.324 1.00 97.81 127 PHE A CA 1
ATOM 1076 C C . PHE A 1 127 ? 24.459 7.000 -41.826 1.00 97.81 127 PHE A C 1
ATOM 1078 O O . PHE A 1 127 ? 24.756 6.947 -43.015 1.00 97.81 127 PHE A O 1
ATOM 1085 N N . ASP A 1 128 ? 25.229 7.629 -40.935 1.00 98.00 128 ASP A N 1
ATOM 1086 C CA . ASP A 1 128 ? 26.409 8.423 -41.316 1.00 98.00 128 ASP A CA 1
ATOM 1087 C C . ASP A 1 128 ? 27.426 7.620 -42.148 1.00 98.00 128 ASP A C 1
ATOM 1089 O O . ASP A 1 128 ? 28.057 8.117 -43.085 1.00 98.00 128 ASP A O 1
ATOM 1093 N N . ARG A 1 129 ? 27.626 6.339 -41.805 1.00 97.44 129 ARG A N 1
ATOM 1094 C CA . ARG A 1 129 ? 28.506 5.443 -42.574 1.00 97.44 129 ARG A CA 1
ATOM 1095 C C . ARG A 1 129 ? 27.929 5.096 -43.942 1.00 97.44 129 ARG A C 1
ATOM 1097 O O . ARG A 1 129 ? 28.701 4.905 -44.882 1.00 97.44 129 ARG A O 1
ATOM 1104 N N . VAL A 1 130 ? 26.613 4.949 -44.042 1.00 97.69 130 VAL A N 1
ATOM 1105 C CA . VAL A 1 130 ? 25.920 4.698 -45.308 1.00 97.69 130 VAL A CA 1
ATOM 1106 C C . VAL A 1 130 ? 26.025 5.926 -46.208 1.00 97.69 130 VAL A C 1
ATOM 1108 O O . VAL A 1 130 ? 26.452 5.767 -47.351 1.00 97.69 130 VAL A O 1
ATOM 1111 N N . ASP A 1 131 ? 25.778 7.123 -45.682 1.00 97.94 131 ASP A N 1
ATOM 1112 C CA . ASP A 1 131 ? 25.881 8.383 -46.426 1.00 97.94 131 ASP A CA 1
ATOM 1113 C C . ASP A 1 131 ? 27.289 8.578 -46.999 1.00 97.94 131 ASP A C 1
ATOM 1115 O O . ASP A 1 131 ? 27.455 8.741 -48.207 1.00 97.94 131 ASP A O 1
ATOM 1119 N N . LYS A 1 132 ? 28.336 8.378 -46.184 1.00 97.62 132 LYS A N 1
ATOM 1120 C CA . LYS A 1 132 ? 29.733 8.417 -46.662 1.00 97.62 132 LYS A CA 1
ATOM 1121 C C . LYS A 1 132 ? 30.027 7.408 -47.774 1.00 97.62 132 LYS A C 1
ATOM 1123 O O . LYS A 1 132 ? 30.863 7.660 -48.641 1.00 97.62 132 LYS A O 1
ATOM 1128 N N . ARG A 1 133 ? 29.403 6.224 -47.748 1.00 97.38 133 ARG A N 1
ATOM 1129 C CA . ARG A 1 133 ? 29.571 5.226 -48.820 1.00 97.38 133 ARG A CA 1
ATOM 1130 C C . ARG A 1 133 ? 28.851 5.646 -50.095 1.00 97.38 133 ARG A C 1
ATOM 1132 O O . ARG A 1 133 ? 29.385 5.369 -51.167 1.00 97.38 133 ARG A O 1
ATOM 1139 N N . PHE A 1 134 ? 27.687 6.282 -49.988 1.00 97.31 134 PHE A N 1
ATOM 1140 C CA . PHE A 1 134 ? 26.980 6.841 -51.138 1.00 97.31 134 PHE A CA 1
ATOM 1141 C C . PHE A 1 134 ? 27.785 7.969 -51.787 1.00 97.31 134 PHE A C 1
ATOM 1143 O O . PHE A 1 134 ? 28.071 7.865 -52.974 1.00 97.31 134 PHE A O 1
ATOM 1150 N N . GLU A 1 135 ? 28.317 8.920 -51.014 1.00 97.56 135 GLU A N 1
ATOM 1151 C CA . GLU A 1 135 ? 29.203 9.979 -51.536 1.00 97.56 135 GLU A CA 1
ATOM 1152 C C . GLU A 1 135 ? 30.420 9.413 -52.296 1.00 97.56 135 GLU A C 1
ATOM 1154 O O . GLU A 1 135 ? 30.825 9.905 -53.356 1.00 97.56 135 GLU A O 1
ATOM 1159 N N . GLN A 1 136 ? 31.017 8.333 -51.777 1.00 97.12 136 GLN A N 1
ATOM 1160 C CA . GLN A 1 136 ? 32.115 7.635 -52.451 1.00 97.12 136 GLN A CA 1
ATOM 1161 C C . GLN A 1 136 ? 31.681 6.954 -53.754 1.00 97.12 136 GLN A C 1
ATOM 1163 O O . GLN A 1 136 ? 32.489 6.861 -54.684 1.00 97.12 136 GLN A O 1
ATOM 1168 N N . ILE A 1 137 ? 30.460 6.417 -53.811 1.00 97.19 137 ILE A N 1
ATOM 1169 C CA . ILE A 1 137 ? 29.898 5.816 -55.024 1.00 97.19 137 ILE A CA 1
ATOM 1170 C C . ILE A 1 137 ? 29.643 6.907 -56.058 1.00 97.19 137 ILE A C 1
ATOM 1172 O O . ILE A 1 137 ? 30.117 6.747 -57.180 1.00 97.19 137 ILE A O 1
ATOM 1176 N N . ASP A 1 138 ? 29.011 8.014 -55.672 1.00 97.00 138 ASP A N 1
ATOM 1177 C CA . ASP A 1 138 ? 28.743 9.153 -56.555 1.00 97.00 138 ASP A CA 1
ATOM 1178 C C . ASP A 1 138 ? 30.047 9.671 -57.171 1.00 97.00 138 ASP A C 1
ATOM 1180 O O . ASP A 1 138 ? 30.204 9.688 -58.389 1.00 97.00 138 ASP A O 1
ATOM 1184 N N . THR A 1 139 ? 31.075 9.889 -56.344 1.00 97.19 139 THR A N 1
ATOM 1185 C CA . THR A 1 139 ? 32.407 10.309 -56.817 1.00 97.19 139 THR A CA 1
ATOM 1186 C C . THR A 1 139 ? 33.033 9.309 -57.805 1.00 97.19 139 THR A C 1
ATOM 1188 O O . THR A 1 139 ? 33.772 9.686 -58.720 1.00 97.19 139 THR A O 1
ATOM 1191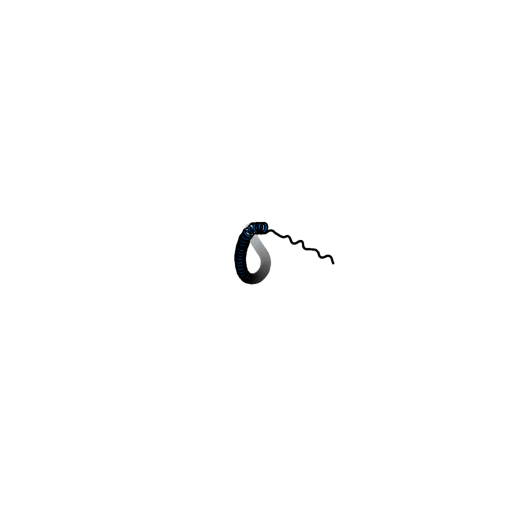 N N . LYS A 1 140 ? 32.823 8.000 -57.608 1.00 97.12 140 LYS A N 1
ATOM 1192 C CA . LYS A 1 140 ? 33.329 6.968 -58.531 1.00 97.12 140 LYS A CA 1
ATOM 1193 C C . LYS A 1 140 ? 32.532 6.940 -59.831 1.00 97.12 140 LYS A C 1
ATOM 1195 O O . LYS A 1 140 ? 33.144 6.717 -60.875 1.00 97.12 140 LYS A O 1
ATOM 1200 N N . LEU A 1 141 ? 31.217 7.135 -59.766 1.00 97.00 141 LEU A N 1
ATOM 1201 C CA . LEU A 1 141 ? 30.344 7.216 -60.932 1.00 97.00 141 LEU A CA 1
ATOM 1202 C C . LEU A 1 141 ? 30.701 8.433 -61.787 1.00 97.00 141 LEU A C 1
ATOM 1204 O O . LEU A 1 141 ? 30.919 8.252 -62.981 1.00 97.00 141 LEU A O 1
ATOM 1208 N N . ASP A 1 142 ? 30.910 9.604 -61.185 1.00 97.25 142 ASP A N 1
ATOM 1209 C CA . ASP A 1 142 ? 31.356 10.813 -61.893 1.00 97.25 142 ASP A CA 1
ATOM 1210 C C . ASP A 1 142 ? 32.664 10.569 -62.660 1.00 97.25 142 ASP A C 1
ATOM 1212 O O . ASP A 1 142 ? 32.767 10.837 -63.857 1.00 97.25 142 ASP A O 1
ATOM 1216 N N . LYS A 1 143 ? 33.653 9.945 -62.004 1.00 96.56 143 LYS A N 1
ATOM 1217 C CA . LYS A 1 143 ? 34.928 9.574 -62.646 1.00 96.56 143 LYS A CA 1
ATOM 1218 C C . LYS A 1 143 ? 34.764 8.540 -63.761 1.00 96.56 143 LYS A C 1
ATOM 1220 O O . LYS A 1 143 ? 35.571 8.511 -64.691 1.00 96.56 143 LYS A O 1
ATOM 1225 N N . LEU A 1 144 ? 33.801 7.624 -63.649 1.00 96.50 144 LEU A N 1
ATOM 1226 C CA . LEU A 1 144 ? 33.516 6.645 -64.701 1.00 96.50 144 LEU A CA 1
ATOM 1227 C C . LEU A 1 144 ? 32.858 7.313 -65.907 1.00 96.50 144 LEU A C 1
ATOM 1229 O O . LEU A 1 144 ? 33.263 7.007 -67.028 1.00 96.50 144 LEU A O 1
ATOM 1233 N N . LEU A 1 145 ? 31.908 8.222 -65.680 1.00 95.88 145 LEU A N 1
ATOM 1234 C CA . LEU A 1 145 ? 31.262 9.010 -66.728 1.00 95.88 145 LEU A CA 1
ATOM 1235 C C . LEU A 1 145 ? 32.295 9.845 -67.491 1.00 95.88 145 LEU A C 1
ATOM 1237 O O . LEU A 1 145 ? 32.403 9.696 -68.704 1.00 95.88 145 LEU A O 1
ATOM 1241 N N . GLU A 1 146 ? 33.163 10.576 -66.785 1.00 95.88 146 GLU A N 1
ATOM 1242 C CA . GLU A 1 146 ? 34.243 11.361 -67.404 1.00 95.88 146 GLU A CA 1
ATOM 1243 C C . GLU A 1 146 ? 35.169 10.486 -68.274 1.00 95.88 146 GLU A C 1
ATOM 1245 O O . GLU A 1 146 ? 35.520 10.832 -69.403 1.00 95.88 146 GLU A O 1
ATOM 1250 N N . ARG A 1 147 ? 35.543 9.293 -67.789 1.00 95.69 147 ARG A N 1
ATOM 1251 C CA . ARG A 1 147 ? 36.364 8.346 -68.567 1.00 95.69 147 ARG A CA 1
ATOM 1252 C C . ARG A 1 147 ? 35.641 7.799 -69.796 1.00 95.69 147 ARG A C 1
ATOM 1254 O O . ARG A 1 147 ? 36.304 7.511 -70.794 1.00 95.69 147 ARG A O 1
ATOM 1261 N N . ILE A 1 148 ? 34.332 7.570 -69.705 1.00 95.75 148 ILE A N 1
ATOM 1262 C CA . ILE A 1 148 ? 33.515 7.099 -70.827 1.00 95.75 148 ILE A CA 1
ATOM 1263 C C . ILE A 1 148 ? 33.437 8.192 -71.892 1.00 95.75 148 ILE A C 1
ATOM 1265 O O . ILE A 1 148 ? 33.718 7.886 -73.050 1.00 95.75 148 ILE A O 1
ATOM 1269 N N . ASP A 1 149 ? 33.173 9.440 -71.505 1.00 94.81 149 ASP A N 1
ATOM 1270 C CA . ASP A 1 149 ? 33.116 10.584 -72.422 1.00 94.81 149 ASP A CA 1
ATOM 1271 C C . ASP A 1 149 ? 34.427 10.735 -73.205 1.00 94.81 149 ASP A C 1
ATOM 1273 O O . ASP A 1 149 ? 34.424 10.744 -74.438 1.00 94.81 149 ASP A O 1
ATOM 1277 N N . VAL A 1 150 ? 35.573 10.705 -72.513 1.00 95.12 150 VAL A N 1
ATOM 1278 C CA . VAL A 1 150 ? 36.897 10.780 -73.157 1.00 95.12 150 VAL A CA 1
ATOM 1279 C C . VAL A 1 150 ? 37.129 9.624 -74.141 1.00 95.12 150 VAL A C 1
ATOM 1281 O O . VAL A 1 150 ? 37.683 9.831 -75.224 1.00 95.12 150 VAL A O 1
ATOM 1284 N N . LYS A 1 151 ? 36.721 8.393 -73.797 1.00 93.88 151 LYS A N 1
ATOM 1285 C CA . LYS A 1 151 ? 36.870 7.231 -74.693 1.00 93.88 151 LYS A CA 1
ATOM 1286 C C . LYS A 1 151 ? 35.947 7.304 -75.907 1.00 93.88 151 LYS A C 1
ATOM 1288 O O . LYS A 1 151 ? 36.376 6.926 -76.998 1.00 93.88 151 LYS A O 1
ATOM 1293 N N . ILE A 1 152 ? 34.708 7.764 -75.730 1.00 94.94 152 ILE A N 1
ATOM 1294 C CA . ILE A 1 152 ? 33.758 7.971 -76.828 1.00 94.94 152 ILE A CA 1
ATOM 1295 C C . ILE A 1 152 ? 34.318 9.019 -77.791 1.00 94.94 152 ILE A C 1
ATOM 1297 O O . ILE A 1 152 ? 34.394 8.759 -78.992 1.00 94.94 152 ILE A O 1
ATOM 1301 N N . ASP A 1 153 ? 34.796 10.151 -77.272 1.00 94.50 153 ASP A N 1
ATOM 1302 C CA . ASP A 1 153 ? 35.403 11.211 -78.078 1.00 94.50 153 ASP A CA 1
ATOM 1303 C C . ASP A 1 153 ? 36.627 10.721 -78.858 1.00 94.50 153 ASP A C 1
ATOM 1305 O O . ASP A 1 153 ? 36.760 10.999 -80.054 1.00 94.50 153 ASP A O 1
ATOM 1309 N N . ALA A 1 154 ? 37.514 9.962 -78.208 1.00 92.56 154 ALA A N 1
ATOM 1310 C CA . ALA A 1 154 ? 38.677 9.368 -78.861 1.00 92.56 154 ALA A CA 1
ATOM 1311 C C . ALA A 1 154 ? 38.266 8.398 -79.984 1.00 92.56 154 ALA A C 1
ATOM 1313 O O . ALA A 1 154 ? 38.740 8.534 -81.114 1.00 92.56 154 ALA A O 1
ATOM 1314 N N . GLY A 1 155 ? 37.329 7.482 -79.717 1.00 92.25 155 GLY A N 1
ATOM 1315 C CA . GLY A 1 155 ? 36.840 6.521 -80.710 1.00 92.25 155 GLY A CA 1
ATOM 1316 C C . GLY A 1 155 ? 36.137 7.185 -81.900 1.00 92.25 155 GLY A C 1
ATOM 1317 O O . GLY A 1 155 ? 36.344 6.794 -83.050 1.00 92.25 155 GLY A O 1
ATOM 1318 N N . LEU A 1 156 ? 35.355 8.244 -81.661 1.00 92.88 156 LEU A N 1
ATOM 1319 C CA . LEU A 1 156 ? 34.728 9.031 -82.727 1.00 92.88 156 LEU A CA 1
ATOM 1320 C C . LEU A 1 156 ? 35.767 9.752 -83.595 1.00 92.88 156 LEU A C 1
ATOM 1322 O O . LEU A 1 156 ? 35.610 9.808 -84.819 1.00 92.88 156 LEU A O 1
ATOM 1326 N N . ARG A 1 157 ? 36.835 10.292 -82.992 1.00 92.00 157 ARG A N 1
ATOM 1327 C CA . ARG A 1 157 ? 37.946 10.916 -83.731 1.00 92.00 157 ARG A CA 1
ATOM 1328 C C . ARG A 1 157 ? 38.688 9.897 -84.591 1.00 92.00 157 ARG A C 1
ATOM 1330 O O . ARG A 1 157 ? 38.913 10.170 -85.768 1.00 92.00 157 ARG A O 1
ATOM 1337 N N . GLU A 1 158 ? 39.020 8.730 -84.043 1.00 92.12 158 GLU A N 1
ATOM 1338 C CA . GLU A 1 158 ? 39.669 7.647 -84.793 1.00 92.12 158 GLU A CA 1
ATOM 1339 C C . GLU A 1 158 ? 38.817 7.195 -85.984 1.00 92.12 158 GLU A C 1
ATOM 1341 O O . GLU A 1 158 ? 39.321 7.108 -87.106 1.00 92.12 158 GLU A O 1
ATOM 1346 N N . ASN A 1 159 ? 37.511 7.004 -85.774 1.00 92.31 159 ASN A N 1
ATOM 1347 C CA . ASN A 1 159 ? 36.584 6.638 -86.843 1.00 92.31 159 ASN A CA 1
ATOM 1348 C C . ASN A 1 159 ? 36.524 7.718 -87.942 1.00 92.31 159 ASN A C 1
ATOM 1350 O O . ASN A 1 159 ? 36.635 7.409 -89.127 1.00 92.31 159 ASN A O 1
ATOM 1354 N N . ARG A 1 160 ? 36.447 9.008 -87.574 1.00 92.81 160 ARG A N 1
ATOM 1355 C CA . ARG A 1 160 ? 36.506 10.117 -88.547 1.00 92.81 160 ARG A CA 1
ATOM 1356 C C . ARG A 1 160 ? 37.804 10.105 -89.356 1.00 92.81 160 ARG A C 1
ATOM 1358 O O . ARG A 1 160 ? 37.751 10.263 -90.572 1.00 92.81 160 ARG A O 1
ATOM 1365 N N . VAL A 1 161 ? 38.955 9.898 -88.713 1.00 91.69 161 VAL A N 1
ATOM 1366 C CA . VAL A 1 161 ? 40.255 9.816 -89.403 1.00 91.69 161 VAL A CA 1
ATOM 1367 C C . VAL A 1 161 ? 40.286 8.639 -90.379 1.00 91.69 161 VAL A C 1
ATOM 1369 O O . VAL A 1 161 ? 40.768 8.794 -91.502 1.00 91.69 161 VAL A O 1
ATOM 1372 N N . LEU A 1 162 ? 39.754 7.481 -89.983 1.00 91.94 162 LEU A N 1
ATOM 1373 C CA . LEU A 1 162 ? 39.660 6.297 -90.837 1.00 91.94 162 LEU A CA 1
ATOM 1374 C C . LEU A 1 162 ? 38.786 6.578 -92.067 1.00 91.94 162 LEU A C 1
ATOM 1376 O O . LEU A 1 162 ? 39.226 6.333 -93.190 1.00 91.94 162 LEU A O 1
ATOM 1380 N N . ILE A 1 163 ? 37.603 7.169 -91.873 1.00 91.38 163 ILE A N 1
ATOM 1381 C CA . ILE A 1 163 ? 36.696 7.559 -92.964 1.00 91.38 163 ILE A CA 1
ATOM 1382 C C . ILE A 1 163 ? 37.383 8.533 -93.928 1.00 91.38 163 ILE A C 1
ATOM 1384 O O . ILE A 1 163 ? 37.344 8.323 -95.140 1.00 91.38 163 ILE A O 1
ATOM 1388 N N . VAL A 1 164 ? 38.060 9.564 -93.411 1.00 93.12 164 VAL A N 1
ATOM 1389 C CA . VAL A 1 164 ? 38.796 10.529 -94.245 1.00 93.12 164 VAL A CA 1
ATOM 1390 C C . VAL A 1 164 ? 39.905 9.833 -95.035 1.00 93.12 164 VAL A C 1
ATOM 1392 O O . VAL A 1 164 ? 40.042 10.079 -96.229 1.00 93.12 164 VAL A O 1
ATOM 1395 N N . ARG A 1 165 ? 40.668 8.922 -94.417 1.00 93.25 165 ARG A N 1
ATOM 1396 C CA . ARG A 1 165 ? 41.705 8.148 -95.121 1.00 93.25 165 ARG A CA 1
ATOM 1397 C C . ARG A 1 165 ? 41.117 7.282 -96.231 1.00 93.25 165 ARG A C 1
ATOM 1399 O O . ARG A 1 165 ? 41.645 7.313 -97.338 1.00 93.25 165 ARG A O 1
ATOM 1406 N N . LEU A 1 166 ? 40.036 6.546 -95.963 1.00 92.31 166 LEU A N 1
ATOM 1407 C CA . LEU A 1 166 ? 39.356 5.728 -96.975 1.00 92.31 166 LEU A CA 1
ATOM 1408 C C . LEU A 1 166 ? 38.868 6.578 -98.152 1.00 92.31 166 LEU A C 1
ATOM 1410 O O . LEU A 1 166 ? 39.070 6.193 -99.302 1.00 92.31 166 LEU A O 1
ATOM 1414 N N . PHE A 1 167 ? 38.286 7.748 -97.878 1.00 93.88 167 PHE A N 1
ATOM 1415 C CA . PHE A 1 167 ? 37.828 8.665 -98.920 1.00 93.88 167 PHE A CA 1
ATOM 1416 C C . PHE A 1 167 ? 38.994 9.214 -99.754 1.00 93.88 167 PHE A C 1
ATOM 1418 O O . PHE A 1 167 ? 38.935 9.198 -100.981 1.00 93.88 167 PHE A O 1
ATOM 1425 N N . THR A 1 168 ? 40.091 9.624 -99.110 1.00 92.19 168 THR A N 1
ATOM 1426 C CA . THR A 1 168 ? 41.303 10.088 -99.802 1.00 92.19 168 THR A CA 1
ATOM 1427 C C . THR A 1 168 ? 41.917 8.990 -100.674 1.00 92.19 168 THR A C 1
ATOM 1429 O O . THR A 1 168 ? 42.287 9.259 -101.816 1.00 92.19 168 THR A O 1
ATOM 1432 N N . PHE A 1 169 ? 41.982 7.742 -100.189 1.00 93.19 169 PHE A N 1
ATOM 1433 C CA . PHE A 1 169 ? 42.420 6.606 -101.006 1.00 93.19 169 PHE A CA 1
ATOM 1434 C C . PHE A 1 169 ? 41.495 6.386 -102.205 1.00 93.19 169 PHE A C 1
ATOM 1436 O O . PHE A 1 169 ? 41.983 6.251 -103.326 1.00 93.19 169 PHE A O 1
ATOM 1443 N N . ALA A 1 170 ? 40.175 6.400 -101.998 1.00 91.19 170 ALA A N 1
ATOM 1444 C CA . ALA A 1 170 ? 39.194 6.234 -103.069 1.00 91.19 170 ALA A CA 1
ATOM 1445 C C . ALA A 1 170 ? 39.317 7.324 -104.151 1.00 91.19 170 ALA A C 1
ATOM 1447 O O . ALA A 1 170 ? 39.312 7.006 -105.340 1.00 91.19 170 ALA A O 1
ATOM 1448 N N . LEU A 1 171 ? 39.502 8.591 -103.759 1.00 91.62 171 LEU A N 1
ATOM 1449 C CA . LEU A 1 171 ? 39.757 9.694 -104.691 1.00 91.62 171 LEU A CA 1
ATOM 1450 C C . LEU A 1 171 ? 41.069 9.512 -105.462 1.00 91.62 171 LEU A C 1
ATOM 1452 O O . LEU A 1 171 ? 41.103 9.746 -106.669 1.00 91.62 171 LEU A O 1
ATOM 1456 N N . GLY A 1 172 ? 42.132 9.064 -104.789 1.00 90.50 172 GLY A N 1
ATOM 1457 C CA . GLY A 1 172 ? 43.406 8.746 -105.435 1.00 90.50 172 GLY A CA 1
ATOM 1458 C C . GLY A 1 172 ? 43.255 7.658 -106.502 1.00 90.50 172 GLY A C 1
ATOM 1459 O O . GLY A 1 172 ? 43.686 7.846 -107.640 1.00 90.50 172 GLY A O 1
ATOM 1460 N N . PHE A 1 173 ? 42.571 6.556 -106.175 1.00 90.81 173 PHE A N 1
ATOM 1461 C CA . PHE A 1 173 ? 42.254 5.496 -107.139 1.00 90.81 173 PHE A CA 1
ATOM 1462 C C . PHE A 1 173 ? 41.415 6.014 -108.317 1.00 90.81 173 PHE A C 1
ATOM 1464 O O . PHE A 1 173 ? 41.707 5.683 -109.468 1.00 90.81 173 PHE A O 1
ATOM 1471 N N . ALA A 1 174 ? 40.409 6.853 -108.055 1.00 89.12 174 ALA A N 1
ATOM 1472 C CA . ALA A 1 174 ? 39.573 7.448 -109.094 1.00 89.12 174 ALA A CA 1
ATOM 1473 C C . ALA A 1 174 ? 40.377 8.359 -110.039 1.00 89.12 174 ALA A C 1
ATOM 1475 O O . ALA A 1 174 ? 40.219 8.262 -111.256 1.00 89.12 174 ALA A O 1
ATOM 1476 N N . ALA A 1 175 ? 41.272 9.197 -109.506 1.00 87.62 175 ALA A N 1
ATOM 1477 C CA . ALA A 1 175 ? 42.134 10.075 -110.298 1.00 87.62 175 ALA A CA 1
ATOM 1478 C C . ALA A 1 175 ? 43.091 9.285 -111.205 1.00 87.62 175 ALA A C 1
ATOM 1480 O O . ALA A 1 175 ? 43.175 9.571 -112.399 1.00 87.62 175 ALA A O 1
ATOM 1481 N N . ILE A 1 176 ? 43.755 8.252 -110.672 1.00 88.25 176 ILE A N 1
ATOM 1482 C CA . ILE A 1 176 ? 44.651 7.379 -111.451 1.00 88.25 176 ILE A CA 1
ATOM 1483 C C . ILE A 1 176 ? 43.874 6.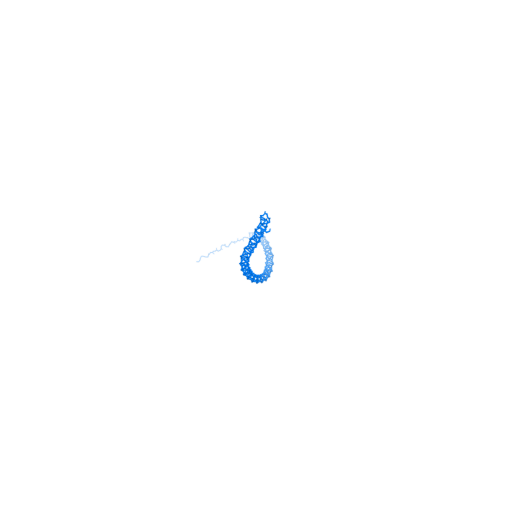661 -112.563 1.00 88.25 176 ILE A C 1
ATOM 1485 O O . ILE A 1 176 ? 44.323 6.611 -113.708 1.00 88.25 176 ILE A O 1
ATOM 1489 N N . SER A 1 177 ? 42.683 6.146 -112.245 1.00 86.44 177 SER A N 1
ATOM 1490 C CA . SER A 1 177 ? 41.809 5.483 -113.216 1.00 86.44 177 SER A CA 1
ATOM 1491 C C . SER A 1 177 ? 41.361 6.431 -114.337 1.00 86.44 177 SER A C 1
ATOM 1493 O O . SER A 1 177 ? 41.432 6.073 -115.514 1.00 86.44 177 SER A O 1
ATOM 1495 N N . MET A 1 178 ? 40.975 7.668 -114.000 1.00 86.12 178 MET A N 1
ATOM 1496 C CA . MET A 1 178 ? 40.628 8.701 -114.984 1.00 86.12 178 MET A CA 1
ATOM 1497 C C . MET A 1 178 ? 41.804 9.050 -115.902 1.00 86.12 178 MET A C 1
ATOM 1499 O O . MET A 1 178 ? 41.612 9.126 -117.114 1.00 86.12 178 MET A O 1
ATOM 1503 N N . VAL A 1 179 ? 43.021 9.207 -115.366 1.00 85.38 179 VAL A N 1
ATOM 1504 C CA . VAL A 1 179 ? 44.228 9.450 -116.181 1.00 85.38 179 VAL A CA 1
ATOM 1505 C C . VAL A 1 179 ? 44.491 8.281 -117.131 1.00 85.38 179 VAL A C 1
ATOM 1507 O O . VAL A 1 179 ? 44.743 8.502 -118.314 1.00 85.38 179 VAL A O 1
ATOM 1510 N N . GLY A 1 180 ? 44.370 7.040 -116.652 1.00 82.62 180 GLY A N 1
ATOM 1511 C CA . GLY A 1 180 ? 44.516 5.849 -117.492 1.00 82.62 180 GLY A CA 1
ATOM 1512 C C . GLY A 1 180 ? 43.475 5.774 -118.618 1.00 82.62 180 GLY A C 1
ATOM 1513 O O . GLY A 1 180 ? 43.818 5.441 -119.752 1.00 82.62 180 GLY A O 1
ATOM 1514 N N . MET A 1 181 ? 42.213 6.121 -118.337 1.00 84.00 181 MET A N 1
ATOM 1515 C CA . MET A 1 181 ? 41.159 6.191 -119.357 1.00 84.00 181 MET A CA 1
ATOM 1516 C C . MET A 1 181 ? 41.403 7.306 -120.380 1.00 84.00 181 MET A C 1
ATOM 1518 O O . MET A 1 181 ? 41.264 7.066 -121.578 1.00 84.00 181 MET A O 1
ATOM 1522 N N . LEU A 1 182 ? 41.806 8.501 -119.939 1.00 79.81 182 LEU A N 1
ATOM 1523 C CA . LEU A 1 182 ? 42.134 9.614 -120.835 1.00 79.81 182 LEU A CA 1
ATOM 1524 C C . LEU A 1 182 ? 43.350 9.303 -121.717 1.00 79.81 182 LEU A C 1
ATOM 1526 O O . LEU A 1 182 ? 43.320 9.599 -122.907 1.00 79.81 182 LEU A O 1
ATOM 1530 N N . GLY A 1 183 ? 44.383 8.655 -121.168 1.00 79.69 183 GLY A N 1
ATOM 1531 C CA . GLY A 1 183 ? 45.550 8.204 -121.934 1.00 79.69 183 GLY A CA 1
ATOM 1532 C C . GLY A 1 183 ? 45.171 7.256 -123.075 1.00 79.69 183 GLY A C 1
ATOM 1533 O O . GLY A 1 183 ? 45.596 7.475 -124.210 1.00 79.69 183 GLY A O 1
ATOM 1534 N N . LYS A 1 184 ? 44.289 6.279 -122.801 1.00 81.06 184 LYS A N 1
ATOM 1535 C CA . LYS A 1 184 ? 43.730 5.378 -123.826 1.00 81.06 184 LYS A CA 1
ATOM 1536 C C . LYS A 1 184 ? 42.905 6.120 -124.882 1.00 81.06 184 LYS A C 1
ATOM 1538 O O . LYS A 1 184 ? 42.984 5.785 -126.058 1.00 81.06 184 LYS A O 1
ATOM 1543 N N . MET A 1 185 ? 42.116 7.118 -124.477 1.00 80.62 185 MET A N 1
ATOM 1544 C CA . MET A 1 185 ? 41.291 7.920 -125.395 1.00 80.62 185 MET A CA 1
ATOM 1545 C C . MET A 1 185 ? 42.128 8.831 -126.307 1.00 80.62 185 MET A C 1
ATOM 1547 O O . MET A 1 185 ? 41.714 9.108 -127.428 1.00 80.62 185 MET A O 1
ATOM 1551 N N . LEU A 1 186 ? 43.299 9.284 -125.847 1.00 78.56 186 LEU A N 1
ATOM 1552 C CA . LEU A 1 186 ? 44.184 10.191 -126.586 1.00 78.56 186 LEU A CA 1
ATOM 1553 C C . LEU A 1 186 ? 45.257 9.481 -127.439 1.00 78.56 186 LEU A C 1
ATOM 1555 O O . LEU A 1 186 ? 46.051 10.170 -128.069 1.00 78.56 186 LEU A O 1
ATOM 1559 N N . GLN A 1 187 ? 45.297 8.140 -127.481 1.00 74.88 187 GLN A N 1
ATOM 1560 C CA . GLN A 1 187 ? 46.345 7.343 -128.157 1.00 74.88 187 GLN A CA 1
ATOM 1561 C C . GLN A 1 187 ? 47.785 7.678 -127.709 1.00 74.88 187 GLN A C 1
ATOM 1563 O O . GLN A 1 187 ? 48.729 7.551 -128.487 1.00 74.88 187 GLN A O 1
ATOM 1568 N N . ILE A 1 188 ? 47.969 8.126 -126.461 1.00 64.12 188 ILE A N 1
ATOM 1569 C CA . ILE A 1 188 ? 49.299 8.491 -125.931 1.00 64.12 188 ILE A CA 1
ATOM 1570 C C . ILE A 1 188 ? 50.034 7.261 -125.358 1.00 64.12 188 ILE A C 1
ATOM 1572 O O . ILE A 1 188 ? 51.256 7.287 -125.227 1.00 64.12 188 ILE A O 1
ATOM 1576 N N . PHE A 1 189 ? 49.312 6.166 -125.096 1.00 59.41 189 PHE A N 1
ATOM 1577 C CA . PHE A 1 189 ? 49.835 4.830 -124.792 1.00 59.41 189 PHE A CA 1
ATOM 1578 C C . PHE A 1 189 ? 48.891 3.754 -125.333 1.00 59.41 189 PHE A C 1
ATOM 1580 O O . PHE A 1 189 ? 47.659 3.992 -125.304 1.00 59.41 189 PHE A O 1
#